Protein AF-A0A1C6DZP6-F1 (afdb_monomer)

Solvent-accessible surface area (backbone atoms only — not comparable to full-atom values): 14338 Å² total; per-residue (Å²): 130,84,81,75,69,79,83,71,72,67,72,49,43,73,41,69,68,50,39,50,63,52,47,68,42,62,67,41,32,39,44,53,50,16,32,72,74,73,52,59,49,86,75,59,87,77,87,79,88,69,86,80,80,72,68,74,84,48,97,82,58,76,84,85,81,85,87,69,87,86,64,99,62,85,69,40,66,48,80,44,68,52,58,38,92,74,84,65,43,75,73,55,88,91,55,72,49,78,47,76,41,69,84,41,63,83,74,58,94,72,81,92,42,69,40,51,47,52,50,50,41,36,66,35,88,47,72,67,48,41,50,59,33,23,74,75,31,75,54,46,31,50,45,50,54,51,44,52,55,52,35,68,32,65,69,58,40,50,52,52,53,51,50,55,45,53,53,50,50,51,54,50,49,54,52,50,52,54,52,50,51,53,52,49,52,54,50,49,52,52,51,50,53,49,50,55,50,49,47,54,53,48,52,56,42,50,78,68,71,53,56,68,71,59,50,29,52,51,48,15,65,75,66,72,49,54,70,70,56,19,45,54,58,44,58,76,64,65,126

Mean predicted aligned error: 10.61 Å

Structure (mmCIF, N/CA/C/O backbone):
data_AF-A0A1C6DZP6-F1
#
_entry.id   AF-A0A1C6DZP6-F1
#
loop_
_atom_site.group_PDB
_atom_site.id
_atom_site.type_symbol
_atom_site.label_atom_id
_atom_site.label_alt_id
_atom_site.label_comp_id
_atom_site.label_asym_id
_atom_site.label_entity_id
_atom_site.label_seq_id
_atom_site.pdbx_PDB_ins_code
_atom_site.Cartn_x
_atom_site.Cartn_y
_atom_site.Cartn_z
_atom_site.occupancy
_atom_site.B_iso_or_equiv
_atom_site.auth_seq_id
_atom_site.auth_comp_id
_atom_site.auth_asym_id
_atom_site.auth_atom_id
_atom_site.pdbx_PDB_model_num
ATOM 1 N N . MET A 1 1 ? 37.893 12.042 12.024 1.00 38.22 1 MET A N 1
ATOM 2 C CA . MET A 1 1 ? 36.490 12.359 12.348 1.00 38.22 1 MET A CA 1
ATOM 3 C C . MET A 1 1 ? 35.796 12.531 11.017 1.00 38.22 1 MET A C 1
ATOM 5 O O . MET A 1 1 ? 36.072 13.509 10.335 1.00 38.22 1 MET A O 1
ATOM 9 N N . GLU A 1 2 ? 35.049 11.522 10.578 1.00 41.50 2 GLU A N 1
ATOM 10 C CA . GLU A 1 2 ? 34.260 11.626 9.350 1.00 41.50 2 GLU A CA 1
ATOM 11 C C . GLU A 1 2 ? 33.228 12.737 9.535 1.00 41.50 2 GLU A C 1
ATOM 13 O O . GLU A 1 2 ? 32.447 12.722 10.489 1.00 41.50 2 GLU A O 1
ATOM 18 N N . ASN A 1 3 ? 33.269 13.732 8.650 1.00 41.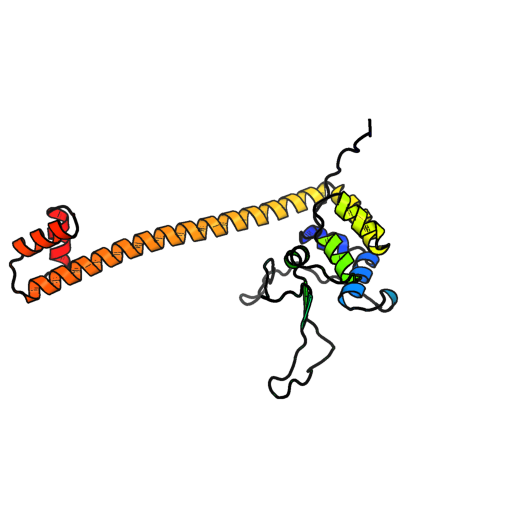75 3 ASN A N 1
ATOM 19 C CA . ASN A 1 3 ? 32.201 14.709 8.507 1.00 41.75 3 ASN A CA 1
ATOM 20 C C . ASN A 1 3 ? 30.949 13.940 8.079 1.00 41.75 3 ASN A C 1
ATOM 22 O O . ASN A 1 3 ? 30.772 13.675 6.891 1.00 41.75 3 ASN A O 1
ATOM 26 N N . LYS A 1 4 ? 30.088 13.567 9.032 1.00 45.66 4 LYS A N 1
ATOM 27 C CA . LYS A 1 4 ? 28.728 13.143 8.703 1.00 45.66 4 LYS A CA 1
ATOM 28 C C . LYS A 1 4 ? 28.069 14.317 7.987 1.00 45.66 4 LYS A C 1
ATOM 30 O O . LYS A 1 4 ? 27.830 15.356 8.606 1.00 45.66 4 LYS A O 1
ATOM 35 N N . LYS A 1 5 ? 27.848 14.174 6.676 1.00 49.25 5 LYS A N 1
ATOM 36 C CA . LYS A 1 5 ? 26.988 15.091 5.927 1.00 49.25 5 LYS A CA 1
ATOM 37 C C . LYS A 1 5 ? 25.653 15.173 6.682 1.00 49.25 5 LYS A C 1
ATOM 39 O O . LYS A 1 5 ? 25.208 14.148 7.201 1.00 49.25 5 LYS A O 1
ATOM 44 N N . PRO A 1 6 ? 25.046 16.362 6.823 1.00 49.75 6 PRO A N 1
ATOM 45 C CA . PRO A 1 6 ? 23.709 16.447 7.390 1.00 49.75 6 PRO A CA 1
ATOM 46 C C . PRO A 1 6 ? 22.799 15.553 6.547 1.00 49.75 6 PRO A C 1
ATOM 48 O O . PRO A 1 6 ? 22.717 15.755 5.339 1.00 49.75 6 PRO A O 1
ATOM 51 N N . THR A 1 7 ? 22.190 14.543 7.172 1.00 59.03 7 THR A N 1
ATOM 52 C CA . THR A 1 7 ? 21.272 13.616 6.505 1.00 59.03 7 THR A CA 1
ATOM 53 C C . THR A 1 7 ? 20.133 14.445 5.929 1.00 59.03 7 THR A C 1
ATOM 55 O O . THR A 1 7 ? 19.310 14.991 6.673 1.00 59.03 7 THR A O 1
ATOM 58 N N . GLN A 1 8 ? 20.153 14.646 4.615 1.00 72.38 8 GLN A N 1
ATOM 59 C CA . GLN A 1 8 ? 19.127 15.404 3.923 1.00 72.38 8 GLN A CA 1
ATOM 60 C C . GLN A 1 8 ? 17.829 14.601 4.018 1.00 72.38 8 GLN A C 1
ATOM 62 O O . GLN A 1 8 ? 17.825 13.386 3.840 1.00 72.38 8 GLN A O 1
ATOM 67 N N . PHE A 1 9 ? 16.729 15.264 4.377 1.00 85.81 9 PHE A N 1
ATOM 68 C CA . PHE A 1 9 ? 15.431 14.601 4.381 1.00 85.81 9 PHE A CA 1
ATOM 69 C C . PHE A 1 9 ? 15.129 14.095 2.971 1.00 85.81 9 PHE A C 1
ATOM 71 O O . PHE A 1 9 ? 15.209 14.866 2.014 1.00 85.81 9 PHE A O 1
ATOM 78 N N . LEU A 1 10 ? 14.755 12.824 2.875 1.00 91.06 10 LEU A N 1
ATOM 79 C CA . LEU A 1 10 ? 14.388 12.178 1.630 1.00 91.06 10 LEU A CA 1
ATOM 80 C C . LEU A 1 10 ? 12.961 11.645 1.750 1.00 91.06 10 LEU A C 1
ATOM 82 O O . LEU A 1 10 ? 12.616 10.960 2.718 1.00 91.06 10 LEU A O 1
ATOM 86 N N . MET A 1 11 ? 12.121 11.988 0.778 1.00 92.25 11 MET A N 1
ATOM 87 C CA . MET A 1 11 ? 10.779 11.429 0.668 1.00 92.25 11 MET A CA 1
ATOM 88 C C . MET A 1 11 ? 10.853 9.936 0.357 1.00 92.25 11 MET A C 1
ATOM 90 O O . MET A 1 11 ? 11.800 9.462 -0.265 1.00 92.25 11 MET A O 1
ATOM 94 N N . LYS A 1 12 ? 9.830 9.184 0.765 1.00 92.06 12 LYS A N 1
ATOM 95 C CA . LYS A 1 12 ? 9.770 7.746 0.493 1.00 92.06 12 LYS A CA 1
ATOM 96 C C . LYS A 1 12 ? 9.042 7.488 -0.829 1.00 92.06 12 LYS A C 1
ATOM 98 O O . LYS A 1 12 ? 7.862 7.841 -0.913 1.00 92.06 12 LYS A O 1
ATOM 103 N N . PRO A 1 13 ? 9.658 6.807 -1.815 1.00 92.44 13 PRO A N 1
ATOM 104 C CA . PRO A 1 13 ? 9.013 6.541 -3.103 1.00 92.44 13 PRO A CA 1
ATOM 105 C C . PRO A 1 13 ? 7.740 5.701 -3.010 1.00 92.44 13 PRO A C 1
ATOM 107 O O . PRO A 1 13 ? 6.905 5.770 -3.898 1.00 92.44 13 PRO A O 1
ATOM 110 N N . LYS A 1 14 ? 7.552 4.917 -1.942 1.00 89.19 14 LYS A N 1
ATOM 111 C CA . LYS A 1 14 ? 6.303 4.173 -1.700 1.00 89.19 14 LYS A CA 1
ATOM 112 C C . LYS A 1 14 ? 5.083 5.057 -1.402 1.00 89.19 14 LYS A C 1
ATOM 114 O O . LYS A 1 14 ? 3.960 4.557 -1.417 1.00 89.19 14 LYS A O 1
ATOM 119 N N . VAL A 1 15 ? 5.280 6.340 -1.086 1.00 86.56 15 VAL A N 1
ATOM 120 C CA . VAL A 1 15 ? 4.182 7.302 -0.917 1.00 86.56 15 VAL A CA 1
ATOM 121 C C . VAL A 1 15 ? 3.697 7.730 -2.297 1.00 86.56 15 VAL A C 1
ATOM 123 O O . VAL A 1 15 ? 4.500 8.097 -3.152 1.00 86.56 15 VAL A O 1
ATOM 126 N N . ASP A 1 16 ? 2.380 7.704 -2.513 1.00 84.19 16 ASP A N 1
ATOM 127 C CA . ASP A 1 16 ? 1.773 7.855 -3.840 1.00 84.19 16 ASP A CA 1
ATOM 128 C C . ASP A 1 16 ? 2.172 9.156 -4.548 1.00 84.19 16 ASP A C 1
ATOM 130 O O . ASP A 1 16 ? 2.419 9.143 -5.750 1.00 84.19 16 ASP A O 1
ATOM 134 N N . PHE A 1 17 ? 2.251 10.264 -3.808 1.00 86.31 17 PHE A N 1
ATOM 135 C CA . PHE A 1 17 ? 2.717 11.550 -4.320 1.00 86.31 17 PHE A CA 1
ATOM 136 C C . PHE A 1 17 ? 4.154 11.461 -4.843 1.00 86.31 17 PHE A C 1
ATOM 138 O O . PHE A 1 17 ? 4.413 11.779 -5.999 1.00 86.31 17 PHE A O 1
ATOM 145 N N . CYS A 1 18 ? 5.074 10.952 -4.022 1.00 89.62 18 CYS A N 1
ATOM 146 C CA . CYS A 1 18 ? 6.484 10.840 -4.382 1.00 89.62 18 CYS A CA 1
ATOM 147 C C . CYS A 1 18 ? 6.689 9.897 -5.576 1.00 89.62 18 CYS A C 1
ATOM 149 O O . CYS A 1 18 ? 7.411 10.235 -6.511 1.00 89.62 18 CYS A O 1
ATOM 151 N N . PHE A 1 19 ? 5.990 8.758 -5.591 1.00 91.00 19 PHE A N 1
ATOM 152 C CA . PHE A 1 19 ? 6.001 7.844 -6.730 1.00 91.00 19 PHE A CA 1
ATOM 153 C C . PHE A 1 19 ? 5.567 8.539 -8.025 1.00 91.00 19 PHE A C 1
ATOM 155 O O . PHE A 1 19 ? 6.223 8.390 -9.051 1.00 91.00 19 PHE A O 1
ATOM 162 N N . LYS A 1 20 ? 4.472 9.311 -7.987 1.00 89.38 20 LYS A N 1
ATOM 163 C CA . LYS A 1 20 ? 3.970 10.048 -9.158 1.00 89.38 20 LYS A CA 1
ATOM 164 C C . LYS A 1 20 ? 4.990 11.064 -9.653 1.00 89.38 20 LYS A C 1
ATOM 166 O O . LYS A 1 20 ? 5.288 11.057 -10.838 1.00 89.38 20 LYS A O 1
ATOM 171 N N . GLU A 1 21 ? 5.561 11.858 -8.749 1.00 91.31 21 GLU A N 1
ATOM 172 C CA . GLU A 1 21 ? 6.577 12.861 -9.085 1.00 91.31 21 GLU A CA 1
ATOM 173 C C . GLU A 1 21 ? 7.820 12.240 -9.738 1.00 91.31 21 GLU A C 1
ATOM 175 O O . GLU A 1 21 ? 8.338 12.787 -10.707 1.00 91.31 21 GLU A O 1
ATOM 180 N N . LEU A 1 22 ? 8.273 11.074 -9.263 1.00 93.81 22 LEU A N 1
ATOM 181 C CA . LEU A 1 22 ? 9.371 10.336 -9.900 1.00 93.81 22 LEU A CA 1
ATOM 182 C C . LEU A 1 22 ? 9.006 9.856 -11.306 1.00 93.81 22 LEU A C 1
ATOM 184 O O . LEU A 1 22 ? 9.829 9.901 -12.216 1.00 93.81 22 LEU A O 1
ATOM 188 N N . MET A 1 23 ? 7.769 9.400 -11.488 1.00 94.12 23 MET A N 1
ATOM 189 C CA . MET A 1 23 ? 7.299 8.897 -12.775 1.00 94.12 23 MET A CA 1
ATOM 190 C C . MET A 1 23 ? 7.058 10.015 -13.796 1.00 94.12 23 MET A C 1
ATOM 192 O O . MET A 1 23 ? 6.871 9.702 -14.969 1.00 94.12 23 MET A O 1
ATOM 196 N N . GLU A 1 24 ? 7.076 11.297 -13.420 1.00 93.06 24 GLU A N 1
ATOM 197 C CA . GLU A 1 24 ? 7.023 12.399 -14.391 1.00 93.06 24 GLU A CA 1
ATOM 198 C C . GLU A 1 24 ? 8.267 12.423 -15.298 1.00 93.06 24 GLU A C 1
ATOM 200 O O . GLU A 1 24 ? 8.149 12.741 -16.486 1.00 93.06 24 GLU A O 1
ATOM 205 N N . ASP A 1 25 ? 9.436 11.995 -14.800 1.00 94.62 25 ASP A N 1
ATOM 206 C CA . ASP A 1 25 ? 10.613 11.789 -15.647 1.00 94.62 25 ASP A CA 1
ATOM 207 C C . ASP A 1 25 ? 10.388 10.590 -16.583 1.00 94.62 25 ASP A C 1
ATOM 209 O O . ASP A 1 25 ? 10.203 9.447 -16.162 1.00 94.62 25 ASP A O 1
ATOM 213 N N . GLU A 1 26 ? 10.376 10.861 -17.889 1.00 94.69 26 GLU A N 1
ATOM 214 C CA . GLU A 1 26 ? 10.062 9.863 -18.912 1.00 94.69 26 GLU A CA 1
ATOM 215 C C . GLU A 1 26 ? 11.065 8.710 -18.964 1.00 94.69 26 GLU A C 1
ATOM 217 O O . GLU A 1 26 ? 10.674 7.570 -19.212 1.00 94.69 26 GLU A O 1
ATOM 222 N N . GLU A 1 27 ? 12.340 8.976 -18.704 1.00 95.06 27 GLU A N 1
ATOM 223 C CA . GLU A 1 27 ? 13.372 7.944 -18.733 1.00 95.06 27 GLU A CA 1
ATOM 224 C C . GLU A 1 27 ? 13.242 7.019 -17.523 1.00 95.06 27 GLU A C 1
ATOM 226 O O . GLU A 1 27 ? 13.248 5.799 -17.687 1.00 95.06 27 GLU A O 1
ATOM 231 N N . VAL A 1 28 ? 13.042 7.591 -16.329 1.00 95.94 28 VAL A N 1
ATOM 232 C CA . VAL A 1 28 ? 12.769 6.843 -15.091 1.00 95.94 28 VAL A CA 1
ATOM 233 C C . VAL A 1 28 ? 11.508 5.999 -15.257 1.00 95.94 28 VAL A C 1
ATOM 235 O O . VAL A 1 28 ? 11.523 4.793 -14.999 1.00 95.94 28 VAL A O 1
ATOM 238 N N . ARG A 1 29 ? 10.430 6.603 -15.767 1.00 95.81 29 ARG A N 1
ATOM 239 C CA . ARG A 1 29 ? 9.159 5.921 -16.023 1.00 95.81 29 ARG A CA 1
ATOM 240 C C . ARG A 1 29 ? 9.309 4.779 -17.018 1.00 95.81 29 ARG A C 1
ATOM 242 O O . ARG A 1 29 ? 8.844 3.675 -16.743 1.00 95.81 29 ARG A O 1
ATOM 249 N N . ASN A 1 30 ? 9.954 5.012 -18.159 1.00 96.25 30 ASN A N 1
ATOM 250 C CA . ASN A 1 30 ? 10.154 3.981 -19.177 1.00 96.25 30 ASN A CA 1
ATOM 251 C C . ASN A 1 30 ? 11.036 2.846 -18.654 1.00 96.25 30 ASN A C 1
ATOM 253 O O . ASN A 1 30 ? 10.719 1.682 -18.876 1.00 96.25 30 ASN A O 1
ATOM 257 N N . ALA A 1 31 ? 12.097 3.154 -17.911 1.00 96.56 31 ALA A N 1
ATOM 258 C CA . ALA A 1 31 ? 12.955 2.136 -17.319 1.00 96.56 31 ALA A CA 1
ATOM 259 C C . ALA A 1 31 ? 12.213 1.276 -16.284 1.00 96.56 31 ALA A C 1
ATOM 261 O O . ALA A 1 31 ? 12.339 0.049 -16.301 1.00 96.56 31 ALA A O 1
ATOM 262 N N . PHE A 1 32 ? 11.392 1.893 -15.430 1.00 96.00 32 PHE A N 1
ATOM 263 C CA . PHE A 1 32 ? 10.548 1.164 -14.487 1.00 96.00 32 PHE A CA 1
ATOM 264 C C . PHE A 1 32 ? 9.508 0.291 -15.206 1.00 96.00 32 PHE A C 1
ATOM 266 O O . PHE A 1 32 ? 9.387 -0.899 -14.914 1.00 96.00 32 PHE A O 1
ATOM 273 N N . LEU A 1 33 ? 8.792 0.839 -16.196 1.00 94.62 33 LEU A N 1
ATOM 274 C CA . LEU A 1 33 ? 7.813 0.084 -16.987 1.00 94.62 33 LEU A CA 1
ATOM 275 C C . LEU A 1 33 ? 8.459 -1.083 -17.739 1.00 94.62 33 LEU A C 1
ATOM 277 O O . LEU A 1 33 ? 7.898 -2.176 -17.773 1.00 94.62 33 LEU A O 1
ATOM 281 N N . ALA A 1 34 ? 9.649 -0.884 -18.299 1.00 95.56 34 ALA A N 1
ATOM 282 C CA . ALA A 1 34 ? 10.402 -1.931 -18.973 1.00 95.56 34 ALA A CA 1
ATOM 283 C C . ALA A 1 34 ? 10.753 -3.077 -18.016 1.00 95.56 34 ALA A C 1
ATOM 285 O O . ALA A 1 34 ? 10.577 -4.244 -18.368 1.00 95.56 34 ALA A O 1
ATOM 286 N N . ALA A 1 35 ? 11.155 -2.752 -16.782 1.00 95.50 35 ALA A N 1
ATOM 287 C CA . ALA A 1 35 ? 11.417 -3.739 -15.739 1.00 95.50 35 ALA A CA 1
ATOM 288 C C . ALA A 1 35 ? 10.154 -4.528 -15.347 1.00 95.50 35 ALA A C 1
ATOM 290 O O . ALA A 1 35 ? 10.220 -5.747 -15.208 1.00 95.50 35 ALA A O 1
ATOM 291 N N . VAL A 1 36 ? 8.998 -3.862 -15.228 1.00 92.69 36 VAL A N 1
ATOM 292 C CA . VAL A 1 36 ? 7.700 -4.511 -14.945 1.00 92.69 36 VAL A CA 1
ATOM 293 C C . VAL A 1 36 ? 7.268 -5.435 -16.089 1.00 92.69 36 VAL A C 1
ATOM 295 O O . VAL A 1 36 ? 6.803 -6.555 -15.862 1.00 92.69 36 VAL A O 1
ATOM 298 N N . LEU A 1 37 ? 7.422 -4.983 -17.333 1.00 91.00 37 LEU A N 1
ATOM 299 C CA . LEU A 1 37 ? 7.012 -5.737 -18.518 1.00 91.00 37 LEU A CA 1
ATOM 300 C C . LEU A 1 37 ? 7.993 -6.868 -18.861 1.00 91.00 37 LEU A C 1
ATOM 302 O O . LEU A 1 37 ? 7.575 -7.877 -19.433 1.00 91.00 37 LEU A O 1
ATOM 306 N N . GLY A 1 38 ? 9.258 -6.744 -18.452 1.00 91.44 38 GLY A N 1
ATOM 307 C CA . GLY A 1 38 ? 10.335 -7.668 -18.805 1.00 91.44 38 GLY A CA 1
ATOM 308 C C . GLY A 1 38 ? 10.872 -7.439 -20.220 1.00 91.44 38 GLY A C 1
ATOM 309 O O . GLY A 1 38 ? 11.232 -8.401 -20.895 1.00 91.44 38 GLY A O 1
ATOM 310 N N . ILE A 1 39 ? 10.886 -6.184 -20.679 1.00 93.06 39 ILE A N 1
ATOM 311 C CA . ILE A 1 39 ? 11.344 -5.769 -22.017 1.00 93.06 39 ILE A CA 1
ATOM 312 C C . ILE A 1 39 ? 12.529 -4.804 -21.910 1.00 93.06 39 ILE A C 1
ATOM 314 O O . ILE A 1 39 ? 12.854 -4.318 -20.827 1.00 93.06 39 ILE A O 1
ATOM 318 N N . ASN A 1 40 ? 13.182 -4.489 -23.028 1.00 92.75 40 ASN A N 1
ATOM 319 C CA . ASN A 1 40 ? 14.185 -3.431 -23.064 1.00 92.75 40 ASN A CA 1
ATOM 320 C C . ASN A 1 40 ? 13.506 -2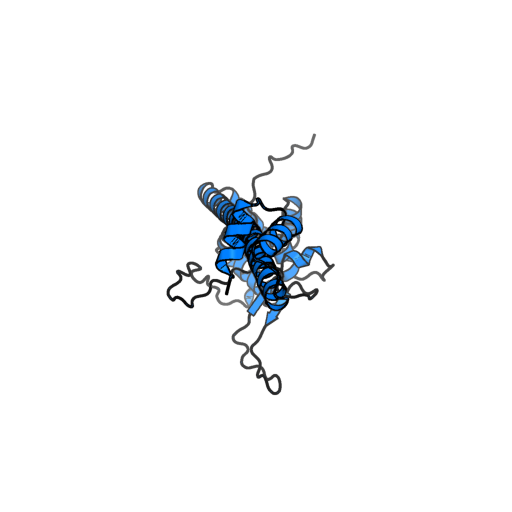.044 -23.035 1.00 92.75 40 ASN A C 1
ATOM 322 O O . ASN A 1 40 ? 12.540 -1.839 -23.770 1.00 92.75 40 ASN A O 1
ATOM 326 N N . PRO A 1 41 ? 14.027 -1.048 -22.288 1.00 90.94 41 PRO A N 1
ATOM 327 C CA . PRO A 1 41 ? 13.484 0.315 -22.301 1.00 90.94 41 PRO A CA 1
ATOM 328 C C . PRO A 1 41 ? 13.340 0.928 -23.701 1.00 90.94 41 PRO A C 1
ATOM 330 O O . PRO A 1 41 ? 12.413 1.693 -23.944 1.00 90.94 41 PRO A O 1
ATOM 333 N N . LYS A 1 42 ? 14.210 0.552 -24.649 1.00 91.19 42 LYS A N 1
ATOM 334 C CA . LYS A 1 42 ? 14.164 1.022 -26.046 1.00 91.19 42 LYS A CA 1
ATOM 335 C C . LYS A 1 42 ? 12.988 0.467 -26.855 1.00 91.19 42 LYS A C 1
ATOM 337 O O . LYS A 1 42 ? 12.734 0.961 -27.947 1.00 91.19 42 LYS A O 1
ATOM 342 N N . GLU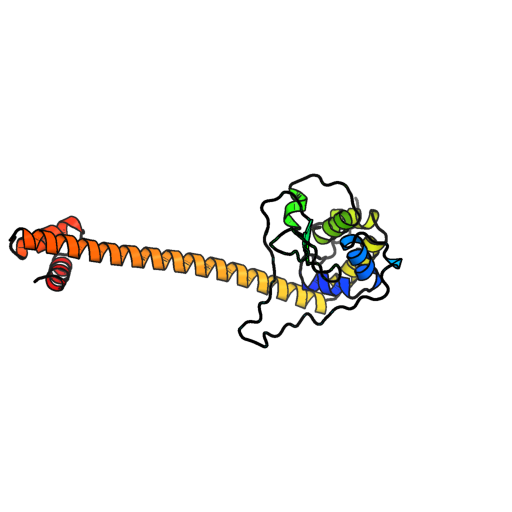 A 1 43 ? 12.308 -0.566 -26.361 1.00 93.56 43 GLU A N 1
ATOM 343 C CA . GLU A 1 43 ? 11.099 -1.119 -26.985 1.00 93.56 43 GLU A CA 1
ATOM 344 C C . GLU A 1 43 ? 9.845 -0.301 -26.639 1.00 93.56 43 GLU A C 1
ATOM 346 O O . GLU A 1 43 ? 8.800 -0.468 -27.271 1.00 93.56 43 GLU A O 1
ATOM 351 N N . ILE A 1 44 ? 9.934 0.605 -25.659 1.00 92.31 44 ILE A N 1
ATOM 352 C CA . ILE A 1 44 ? 8.843 1.512 -25.311 1.00 92.31 44 ILE A CA 1
ATOM 353 C C . ILE A 1 44 ? 8.830 2.671 -26.307 1.00 92.31 44 ILE A C 1
ATOM 355 O O . ILE A 1 44 ? 9.710 3.527 -26.302 1.00 92.31 44 ILE A O 1
ATOM 359 N N . ASN A 1 45 ? 7.800 2.699 -27.153 1.00 91.31 45 ASN A N 1
ATOM 360 C CA . ASN A 1 45 ? 7.614 3.763 -28.141 1.00 91.31 45 ASN A CA 1
ATOM 361 C C . ASN A 1 45 ? 7.091 5.066 -27.517 1.00 91.31 45 ASN A C 1
ATOM 363 O O . ASN A 1 45 ? 7.492 6.149 -27.927 1.00 91.31 45 ASN A O 1
ATOM 367 N N . GLU A 1 46 ? 6.158 4.958 -26.569 1.00 91.38 46 GLU A N 1
ATOM 368 C CA . GLU A 1 46 ? 5.524 6.087 -25.886 1.00 91.38 46 GLU A CA 1
ATOM 369 C C . GLU A 1 46 ? 5.031 5.622 -24.512 1.00 91.38 46 GLU A C 1
ATOM 371 O O . GLU A 1 46 ? 4.517 4.508 -24.369 1.00 91.38 46 GLU A O 1
ATOM 376 N N . SER A 1 47 ? 5.136 6.489 -23.507 1.00 91.19 47 SER A N 1
ATOM 377 C CA . SER A 1 47 ? 4.460 6.306 -22.227 1.00 91.19 47 SER A CA 1
ATOM 378 C C . SER A 1 47 ? 3.822 7.611 -21.768 1.00 91.19 47 SER A C 1
ATOM 380 O O . SER A 1 47 ? 4.405 8.691 -21.872 1.00 91.19 47 SER A O 1
ATOM 382 N N . LYS A 1 48 ? 2.606 7.508 -21.231 1.00 88.81 48 LYS A N 1
ATOM 383 C CA . LYS A 1 48 ? 1.837 8.659 -20.767 1.00 88.81 48 LYS A CA 1
ATOM 384 C C . LYS A 1 48 ? 1.216 8.372 -19.413 1.00 88.81 48 LYS A C 1
ATOM 386 O O . LYS A 1 48 ? 0.504 7.382 -19.251 1.00 88.81 48 LYS A O 1
ATOM 391 N N . ILE A 1 49 ? 1.426 9.283 -18.469 1.00 84.44 49 ILE A N 1
ATOM 392 C CA . ILE A 1 49 ? 0.694 9.279 -17.206 1.00 84.44 49 ILE A CA 1
ATOM 393 C C . ILE A 1 49 ? -0.720 9.790 -17.477 1.00 84.44 49 ILE A C 1
ATOM 395 O O . ILE A 1 49 ? -0.929 10.883 -18.009 1.00 84.44 49 ILE A O 1
ATOM 399 N N . LEU A 1 50 ? -1.712 8.971 -17.138 1.00 80.62 50 LEU A N 1
ATOM 400 C CA . LEU A 1 50 ? -3.103 9.398 -17.158 1.00 80.62 50 LEU A CA 1
ATOM 401 C C . LEU A 1 50 ? -3.424 10.171 -15.870 1.00 80.62 50 LEU A C 1
ATOM 403 O O . LEU A 1 50 ? -2.879 9.843 -14.814 1.00 80.62 50 LEU A O 1
ATOM 407 N N . PRO A 1 51 ? -4.321 11.173 -15.919 1.00 68.75 51 PRO A N 1
ATOM 408 C CA . PRO A 1 51 ? -4.692 11.945 -14.740 1.00 68.75 51 PRO A CA 1
ATOM 409 C C . PRO A 1 51 ? -5.148 11.038 -13.590 1.00 68.75 51 PRO A C 1
ATOM 411 O O . PRO A 1 51 ? -6.149 10.333 -13.704 1.00 68.75 51 PRO A O 1
ATOM 414 N N . SER A 1 52 ? -4.431 11.091 -12.466 1.00 63.44 52 SER A N 1
ATOM 415 C CA . SER A 1 52 ? -4.742 10.297 -11.268 1.00 63.44 52 SER A CA 1
ATOM 416 C C . SER A 1 52 ? -5.819 10.932 -10.377 1.00 63.44 52 SER A C 1
ATOM 418 O O . SER A 1 52 ? -6.263 10.321 -9.404 1.00 63.44 52 SER A O 1
ATOM 420 N N . HIS A 1 53 ? -6.293 12.139 -10.724 1.00 59.88 53 HIS A N 1
ATOM 421 C CA . HIS A 1 53 ? -7.465 12.769 -10.115 1.00 59.88 53 HIS A CA 1
ATOM 422 C C . HIS A 1 53 ? -8.751 12.073 -10.572 1.00 59.88 53 HIS A C 1
ATOM 424 O O . HIS A 1 53 ? -9.548 12.610 -11.346 1.00 59.88 53 HIS A O 1
ATOM 430 N N . LEU A 1 54 ? -8.971 10.868 -10.063 1.00 51.97 54 LEU A N 1
ATOM 431 C CA . LEU A 1 54 ? -10.255 10.194 -10.142 1.00 51.97 54 LEU A CA 1
ATOM 432 C C . LEU A 1 54 ? -11.198 10.893 -9.156 1.00 51.97 54 LEU A C 1
ATOM 434 O O . LEU A 1 54 ? -11.361 10.467 -8.015 1.00 51.97 54 LEU A O 1
ATOM 438 N N . ARG A 1 55 ? -11.802 12.018 -9.569 1.00 46.50 55 ARG A N 1
ATOM 439 C CA . ARG A 1 55 ? -13.035 12.462 -8.905 1.00 46.50 55 ARG A CA 1
ATOM 440 C C . ARG A 1 55 ? -14.012 11.306 -9.048 1.00 46.50 55 ARG A C 1
ATOM 442 O O . ARG A 1 55 ? -14.222 10.863 -10.173 1.00 46.50 55 ARG A O 1
ATOM 449 N N . GLN A 1 56 ? -14.577 10.846 -7.940 1.00 49.38 56 GLN A N 1
ATOM 450 C CA . GLN A 1 56 ? -15.705 9.928 -7.972 1.00 49.38 56 GLN A CA 1
ATOM 451 C C . GLN A 1 56 ? -16.814 10.622 -8.779 1.00 49.38 56 GLN A C 1
ATOM 453 O O . GLN A 1 56 ? -17.376 11.616 -8.316 1.00 49.38 56 GLN A O 1
ATOM 458 N N . LYS A 1 57 ? -17.014 10.215 -10.036 1.00 53.84 57 LYS A N 1
ATOM 459 C CA . LYS A 1 57 ? -18.034 10.795 -10.919 1.00 53.84 57 LYS A CA 1
ATOM 460 C C . LYS A 1 57 ? -19.366 10.105 -10.677 1.00 53.84 57 LYS A C 1
ATOM 462 O O . LYS A 1 57 ? -20.388 10.783 -10.660 1.00 53.84 57 LYS A O 1
ATOM 467 N N . ASP A 1 58 ? -19.317 8.804 -10.410 1.00 54.91 58 ASP A N 1
ATOM 468 C CA . ASP A 1 58 ? -20.480 7.967 -10.155 1.00 54.91 58 ASP A CA 1
ATOM 469 C C . ASP A 1 58 ? -20.388 7.256 -8.801 1.00 54.91 58 ASP A C 1
ATOM 471 O O . ASP A 1 58 ? -19.308 6.966 -8.289 1.00 54.91 58 ASP A O 1
ATOM 475 N N . LYS A 1 59 ? -21.545 6.931 -8.211 1.00 51.59 59 LYS A N 1
ATOM 476 C CA . LYS A 1 59 ? -21.637 6.221 -6.919 1.00 51.59 59 LYS A CA 1
ATOM 477 C C . LYS A 1 59 ? -20.880 4.881 -6.917 1.00 51.59 59 LYS A C 1
ATOM 479 O O . LYS A 1 59 ? -20.445 4.431 -5.858 1.00 51.59 59 LYS A O 1
ATOM 484 N N . ASP A 1 60 ? -20.726 4.274 -8.091 1.00 45.69 60 ASP A N 1
ATOM 485 C CA . ASP A 1 60 ? -20.085 2.974 -8.289 1.00 45.69 60 ASP A CA 1
ATOM 486 C C . ASP A 1 60 ? -18.594 3.074 -8.651 1.00 45.69 60 ASP A C 1
ATOM 488 O O . ASP A 1 60 ? -17.915 2.046 -8.720 1.00 45.69 60 ASP A O 1
ATOM 492 N N . ASP A 1 61 ? -18.059 4.288 -8.827 1.00 42.06 61 ASP A N 1
ATOM 493 C CA . ASP A 1 61 ? -16.625 4.491 -9.014 1.00 42.06 61 ASP A CA 1
ATOM 494 C C . ASP A 1 61 ? -15.890 4.068 -7.738 1.00 42.06 61 ASP A C 1
ATOM 496 O O . ASP A 1 61 ? -16.065 4.651 -6.658 1.00 42.06 61 ASP A O 1
ATOM 500 N N . LYS A 1 62 ? -15.046 3.041 -7.865 1.00 43.16 62 LYS A N 1
ATOM 501 C CA . LYS A 1 62 ? -14.201 2.543 -6.780 1.00 43.16 62 LYS A CA 1
ATOM 502 C C . LYS A 1 62 ? -12.763 2.987 -6.994 1.00 43.16 62 LYS A C 1
ATOM 504 O O . LYS A 1 62 ? -12.122 2.601 -7.968 1.00 43.16 62 LYS A O 1
ATOM 509 N N . LEU A 1 63 ? -12.241 3.753 -6.041 1.00 48.22 63 LEU A N 1
ATOM 510 C CA . LEU A 1 63 ? -10.818 4.048 -5.956 1.00 48.22 63 LEU A CA 1
ATOM 511 C C . LEU A 1 63 ? -10.119 2.877 -5.249 1.00 48.22 63 LEU A C 1
ATOM 513 O O . LEU A 1 63 ? -10.280 2.683 -4.045 1.00 48.22 63 LEU A O 1
ATOM 517 N N . GLY A 1 64 ? -9.378 2.064 -5.999 1.00 44.19 64 GLY A N 1
ATOM 518 C CA . GLY A 1 64 ? -8.587 0.965 -5.447 1.00 44.19 64 GLY A CA 1
ATOM 519 C C . GLY A 1 64 ? -7.186 1.430 -5.066 1.00 44.19 64 GLY A C 1
ATOM 520 O O . GLY A 1 64 ? -6.266 1.275 -5.860 1.00 44.19 64 GLY A O 1
ATOM 521 N N . ILE A 1 65 ? -7.007 1.992 -3.868 1.00 51.75 65 ILE A N 1
ATOM 522 C CA . ILE A 1 65 ? -5.670 2.119 -3.268 1.00 51.75 65 ILE A CA 1
ATOM 523 C C . ILE A 1 65 ? -5.451 0.867 -2.423 1.00 51.75 65 ILE A C 1
ATOM 525 O O . ILE A 1 65 ? -6.065 0.699 -1.369 1.00 51.75 65 ILE A O 1
ATOM 529 N N . LEU A 1 66 ? -4.615 -0.041 -2.915 1.00 54.91 66 LEU A N 1
ATOM 530 C CA . LEU A 1 66 ? -4.290 -1.290 -2.236 1.00 54.91 66 LEU A CA 1
ATOM 531 C C . LEU A 1 66 ? -2.990 -1.089 -1.454 1.00 54.91 66 LEU A C 1
ATOM 533 O O . LEU A 1 66 ? -1.925 -0.967 -2.044 1.00 54.91 66 LEU A O 1
ATOM 537 N N . ASN A 1 67 ? -3.086 -1.026 -0.126 1.00 63.84 67 ASN A N 1
ATOM 538 C CA . ASN A 1 67 ? -1.932 -0.990 0.779 1.00 63.84 67 ASN A CA 1
ATOM 539 C C . ASN A 1 67 ? -2.018 -2.139 1.796 1.00 63.84 67 ASN A C 1
ATOM 541 O O . ASN A 1 67 ? -2.062 -1.927 3.008 1.00 63.84 67 ASN A O 1
ATOM 545 N N . PHE A 1 68 ? -2.163 -3.363 1.295 1.00 73.19 68 PHE A N 1
ATOM 546 C CA . PHE A 1 68 ? -2.184 -4.583 2.095 1.00 73.19 68 PHE A CA 1
ATOM 547 C C . PHE A 1 68 ? -1.697 -5.762 1.257 1.00 73.19 68 PHE A C 1
ATOM 549 O O . PHE A 1 68 ? -1.692 -5.691 0.029 1.00 73.19 68 PHE A O 1
ATOM 556 N N . ILE A 1 69 ? -1.302 -6.838 1.938 1.00 79.75 69 ILE A N 1
ATOM 557 C CA . ILE A 1 69 ? -0.972 -8.106 1.288 1.00 79.75 69 ILE A CA 1
ATOM 558 C C . ILE A 1 69 ? -2.274 -8.718 0.769 1.00 79.75 69 ILE A C 1
ATOM 560 O O . ILE A 1 69 ? -3.151 -9.064 1.563 1.00 79.75 69 ILE A O 1
ATOM 564 N N . MET A 1 70 ? -2.415 -8.791 -0.548 1.00 81.88 70 MET A N 1
ATOM 565 C CA . MET A 1 70 ? -3.606 -9.288 -1.225 1.00 81.88 70 MET A CA 1
ATOM 566 C C . MET A 1 70 ? -3.607 -10.812 -1.322 1.00 81.88 70 MET A C 1
ATOM 568 O O . MET A 1 70 ? -4.666 -11.422 -1.163 1.00 81.88 70 MET A O 1
ATOM 572 N N . PHE A 1 71 ? -2.443 -11.416 -1.564 1.00 86.00 71 PHE A N 1
ATOM 573 C CA . PHE A 1 71 ? -2.319 -12.852 -1.799 1.00 86.00 71 PHE A CA 1
ATOM 574 C C . PHE A 1 71 ? -1.456 -13.516 -0.725 1.00 86.00 71 PHE A C 1
ATOM 576 O O . PHE A 1 71 ? -0.420 -12.980 -0.335 1.00 86.00 71 PHE A O 1
ATOM 583 N N . ASP A 1 72 ? -1.874 -14.697 -0.268 1.00 84.50 72 ASP A N 1
ATOM 584 C CA . ASP A 1 72 ? -1.164 -15.508 0.740 1.00 84.50 72 ASP A CA 1
ATOM 585 C C . ASP A 1 72 ? -0.038 -16.368 0.130 1.00 84.50 72 ASP A C 1
ATOM 587 O O . ASP A 1 72 ? 0.328 -17.416 0.653 1.00 84.50 72 ASP A O 1
ATOM 591 N N . ASP A 1 73 ? 0.484 -15.955 -1.022 1.00 87.06 73 ASP A N 1
ATOM 592 C CA . ASP A 1 73 ? 1.625 -16.583 -1.680 1.00 87.06 73 ASP A CA 1
ATOM 593 C C . ASP A 1 73 ? 2.941 -15.852 -1.364 1.00 87.06 73 ASP A C 1
ATOM 595 O O . ASP A 1 73 ? 2.973 -14.741 -0.819 1.00 87.06 73 ASP A O 1
ATOM 599 N N . GLU A 1 74 ? 4.047 -16.519 -1.691 1.00 87.94 74 GLU A N 1
ATOM 600 C CA . GLU A 1 74 ? 5.401 -15.997 -1.492 1.00 87.94 74 GLU A CA 1
ATOM 601 C C . GLU A 1 74 ? 5.792 -14.971 -2.567 1.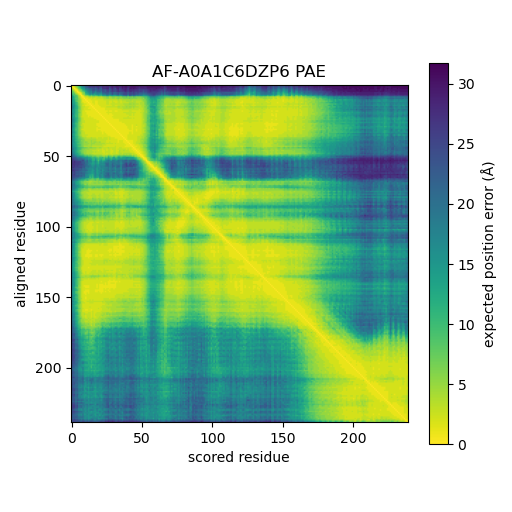00 87.94 74 GLU A C 1
ATOM 603 O O . GLU A 1 74 ? 6.734 -14.214 -2.377 1.00 87.94 74 GLU A O 1
ATOM 608 N N . GLU A 1 75 ? 5.091 -14.913 -3.701 1.00 89.62 75 GLU A N 1
ATOM 609 C CA . GLU A 1 75 ? 5.470 -14.059 -4.827 1.00 89.62 75 GLU A CA 1
ATOM 610 C C . GLU A 1 75 ? 5.167 -12.581 -4.529 1.00 89.62 75 GLU A C 1
ATOM 612 O O . GLU A 1 75 ? 4.049 -12.207 -4.183 1.00 89.62 75 GLU A O 1
ATOM 617 N N . TYR A 1 76 ? 6.164 -11.702 -4.685 1.00 90.69 76 TYR A N 1
ATOM 618 C CA . TYR A 1 76 ? 5.965 -10.249 -4.554 1.00 90.69 76 TYR A CA 1
ATOM 619 C C . TYR A 1 76 ? 5.348 -9.611 -5.805 1.00 90.69 76 TYR A C 1
ATOM 621 O O . TYR A 1 76 ? 4.946 -8.447 -5.767 1.00 90.69 76 TYR A O 1
ATOM 629 N N . TYR A 1 77 ? 5.344 -10.330 -6.927 1.00 91.81 77 TYR A N 1
ATOM 630 C CA . TYR A 1 77 ? 4.910 -9.839 -8.223 1.00 91.81 77 TYR A CA 1
ATOM 631 C C . TYR A 1 77 ? 3.932 -10.824 -8.846 1.00 91.81 77 TYR A C 1
ATOM 633 O O . TYR A 1 77 ? 4.288 -11.969 -9.108 1.00 91.81 77 TYR A O 1
ATOM 641 N N . SER A 1 78 ? 2.728 -10.345 -9.148 1.00 90.44 78 SER A N 1
ATOM 642 C CA . SER A 1 78 ? 1.699 -11.131 -9.823 1.00 90.44 78 SER A CA 1
ATOM 643 C C . SER A 1 78 ? 1.247 -10.417 -11.094 1.00 90.44 78 SER A C 1
ATOM 645 O O . SER A 1 78 ? 0.946 -9.218 -11.085 1.00 90.44 78 SER A O 1
ATOM 647 N N . ARG A 1 79 ? 1.169 -11.169 -12.196 1.00 90.00 79 ARG A N 1
ATOM 648 C CA . ARG A 1 79 ? 0.675 -10.706 -13.499 1.00 90.00 79 ARG A CA 1
ATOM 649 C C . ARG A 1 79 ? -0.612 -11.446 -13.839 1.00 90.00 79 ARG A C 1
ATOM 651 O O . ARG A 1 79 ? -0.615 -12.671 -13.945 1.00 90.00 79 ARG A O 1
ATOM 658 N N . PHE A 1 80 ? -1.694 -10.705 -14.039 1.00 90.00 80 PHE A N 1
ATOM 659 C CA . PHE A 1 80 ? -3.007 -11.265 -14.336 1.00 90.00 80 PHE A CA 1
ATOM 660 C C . PHE A 1 80 ? -3.452 -10.940 -15.757 1.00 90.00 80 PHE A C 1
ATOM 662 O O . PHE A 1 80 ? -3.367 -9.797 -16.208 1.00 90.00 80 PHE A O 1
ATOM 669 N N . HIS A 1 81 ? -4.027 -11.948 -16.410 1.00 90.38 81 HIS A N 1
ATOM 670 C CA . HIS A 1 81 ? -4.672 -11.850 -17.718 1.00 90.38 81 HIS A CA 1
ATOM 671 C C . HIS A 1 81 ? -6.130 -12.296 -17.632 1.00 90.38 81 HIS A C 1
ATOM 673 O O . HIS A 1 81 ? -6.532 -12.995 -16.698 1.00 90.38 81 HIS A O 1
ATOM 679 N N . PHE A 1 82 ? -6.923 -11.949 -18.644 1.00 91.19 82 PHE A N 1
ATOM 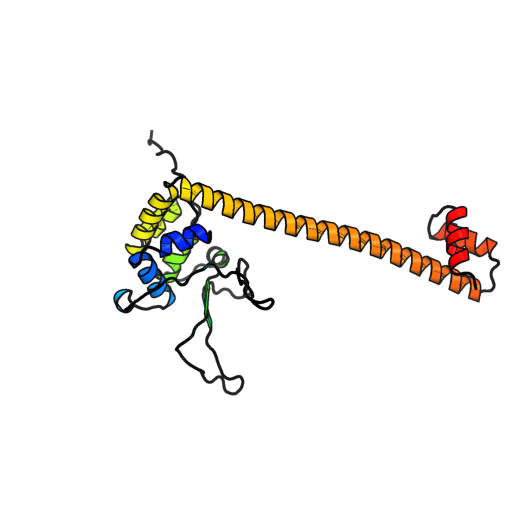680 C CA . PHE A 1 82 ? -8.294 -12.437 -18.766 1.00 91.19 82 PHE A CA 1
ATOM 681 C C . PHE A 1 82 ? -8.353 -13.777 -19.498 1.0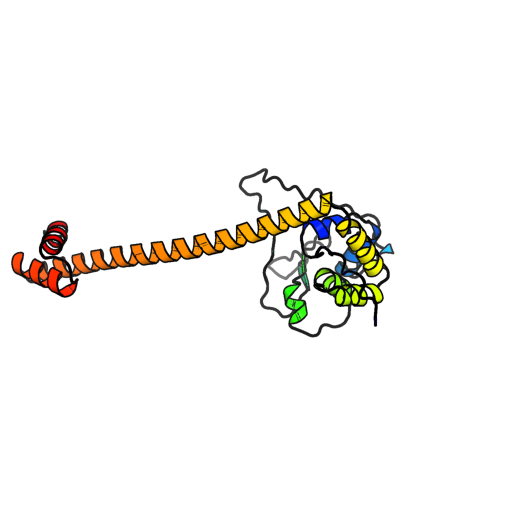0 91.19 82 PHE A C 1
ATOM 683 O O . PHE A 1 82 ? -7.903 -13.904 -20.638 1.00 91.19 82 PHE A O 1
ATOM 690 N N . TRP A 1 83 ? -8.967 -14.768 -18.855 1.00 91.19 83 TRP A N 1
ATOM 691 C CA . TRP A 1 83 ? -9.093 -16.135 -19.358 1.00 91.19 83 TRP A CA 1
ATOM 692 C C . TRP A 1 83 ? -10.561 -16.557 -19.413 1.00 91.19 83 TRP A C 1
ATOM 694 O O . TRP A 1 83 ? -11.356 -16.141 -18.574 1.00 91.19 83 TRP A O 1
ATOM 704 N N . SER A 1 84 ? -10.922 -17.422 -20.363 1.00 93.25 84 SER A N 1
ATOM 705 C CA . SER A 1 84 ? -12.234 -18.073 -20.356 1.00 93.25 84 SER A CA 1
ATOM 706 C C . SER A 1 84 ? -12.346 -19.084 -19.211 1.00 93.25 84 SER A C 1
ATOM 708 O O . SER A 1 84 ? -11.445 -19.905 -19.018 1.00 93.25 84 SER A O 1
ATOM 710 N N . ASP A 1 85 ? -13.489 -19.097 -18.517 1.00 91.62 85 ASP A N 1
ATOM 711 C CA . ASP A 1 85 ? -13.754 -20.043 -17.418 1.00 91.62 85 ASP A CA 1
ATOM 712 C C . ASP A 1 85 ? -13.593 -21.498 -17.868 1.00 91.62 85 ASP A C 1
ATOM 714 O O . ASP A 1 85 ? -12.962 -22.325 -17.210 1.00 91.62 85 ASP A O 1
ATOM 718 N N . LYS A 1 86 ? -14.146 -21.815 -19.044 1.00 90.81 86 LYS A N 1
ATOM 719 C CA . LYS A 1 86 ? -14.016 -23.134 -19.662 1.00 90.81 86 LYS A CA 1
ATOM 720 C C . LYS A 1 86 ? -12.775 -23.163 -20.543 1.00 90.81 86 LYS A C 1
ATOM 722 O O . LYS A 1 86 ? -12.651 -22.366 -21.471 1.00 90.81 86 LYS A O 1
ATOM 727 N N . GLY A 1 87 ? -11.876 -24.103 -20.263 1.00 88.69 87 GLY A N 1
ATOM 728 C CA . GLY A 1 87 ? -10.705 -24.384 -21.095 1.00 88.69 87 GLY A CA 1
ATOM 729 C C . GLY A 1 87 ? -9.549 -23.391 -20.977 1.00 88.69 87 GLY A C 1
ATOM 730 O O . GLY A 1 87 ? -8.566 -23.587 -21.681 1.00 88.69 87 GLY A O 1
ATOM 731 N N . ARG A 1 88 ? -9.641 -22.366 -20.106 1.00 92.06 88 ARG A N 1
ATOM 732 C CA . ARG A 1 88 ? -8.555 -21.404 -19.833 1.00 92.06 88 ARG A CA 1
ATOM 733 C C . ARG A 1 88 ? -7.939 -20.849 -21.123 1.00 92.06 88 ARG A C 1
ATOM 735 O O . ARG A 1 88 ? -6.728 -20.887 -21.317 1.00 92.06 88 ARG A O 1
ATOM 742 N N . LYS A 1 89 ? -8.773 -20.345 -22.034 1.00 92.94 89 LYS A N 1
ATOM 743 C CA . LYS A 1 89 ? -8.299 -19.687 -23.254 1.00 92.94 89 LYS A CA 1
ATOM 744 C C . LYS A 1 89 ? -8.056 -18.208 -22.969 1.00 92.94 89 LYS A C 1
ATOM 746 O O . LYS A 1 89 ? -8.944 -17.546 -22.435 1.00 92.94 89 LYS A O 1
ATOM 751 N N . LEU A 1 90 ? -6.877 -17.703 -23.328 1.00 92.06 90 LEU A N 1
ATOM 752 C CA . LEU A 1 90 ? -6.544 -16.284 -23.190 1.00 92.06 90 LEU A CA 1
ATOM 753 C C . LEU A 1 90 ? -7.504 -15.452 -24.047 1.00 92.06 90 LEU A C 1
ATOM 755 O O . LEU A 1 90 ? -7.693 -15.752 -25.229 1.00 92.06 90 LEU A O 1
ATOM 759 N N . TYR A 1 91 ? -8.117 -14.430 -23.451 1.00 89.12 91 TYR A N 1
ATOM 760 C CA . TYR A 1 91 ? -9.018 -13.526 -24.163 1.00 89.12 91 TYR A CA 1
ATOM 761 C C . TYR A 1 91 ? -8.242 -12.586 -25.096 1.00 89.12 91 TYR A C 1
ATOM 763 O O . TYR A 1 91 ? -8.583 -12.467 -26.271 1.00 89.12 91 TYR A O 1
ATOM 771 N N . SER A 1 92 ? -7.205 -11.923 -24.572 1.00 90.00 92 SER A N 1
ATOM 772 C CA . SER A 1 92 ? -6.367 -10.948 -25.280 1.00 90.00 92 SER A CA 1
ATOM 773 C C . SER A 1 92 ? -5.071 -10.697 -24.500 1.00 90.00 92 SER A C 1
ATOM 775 O O . SER A 1 92 ? -5.075 -10.785 -23.275 1.00 90.00 92 SER A O 1
ATOM 777 N N . ASP A 1 93 ? -3.997 -10.331 -25.198 1.00 84.25 93 ASP A N 1
ATOM 778 C CA . ASP A 1 93 ? -2.710 -9.862 -24.652 1.00 84.25 93 ASP A CA 1
ATOM 779 C C . ASP A 1 93 ? -2.644 -8.329 -24.483 1.00 84.25 93 ASP A C 1
ATOM 781 O O . ASP A 1 93 ? -1.691 -7.786 -23.941 1.00 84.25 93 ASP A O 1
ATOM 785 N N . LYS A 1 94 ? -3.686 -7.611 -24.918 1.00 85.44 94 LYS A N 1
ATOM 786 C CA . LYS A 1 94 ? -3.765 -6.137 -24.865 1.00 85.44 94 LYS A CA 1
ATOM 787 C C . LYS A 1 94 ? -3.999 -5.533 -23.476 1.00 85.44 94 LYS A C 1
ATOM 789 O O . LYS A 1 94 ? -4.033 -4.311 -23.356 1.00 85.44 94 LYS A O 1
ATOM 794 N N . PHE A 1 95 ? -4.271 -6.350 -22.462 1.00 84.31 95 PHE A N 1
ATOM 795 C CA . PHE A 1 95 ? -4.579 -5.877 -21.116 1.00 84.31 95 PHE A CA 1
ATOM 796 C C . PHE A 1 95 ? -4.043 -6.856 -20.078 1.00 84.31 95 PHE A C 1
ATOM 798 O O . PHE A 1 95 ? -4.345 -8.049 -20.130 1.00 84.31 95 PHE A O 1
ATOM 805 N N . GLU A 1 96 ? -3.303 -6.321 -19.116 1.00 86.50 96 GLU A N 1
ATOM 806 C CA . GLU A 1 96 ? -2.734 -7.057 -17.995 1.00 86.50 96 GLU A CA 1
ATOM 807 C C . GLU A 1 96 ? -2.899 -6.232 -16.717 1.00 86.50 96 GLU A C 1
ATOM 809 O O . GLU A 1 96 ? -2.858 -5.000 -16.753 1.00 86.50 96 GLU A O 1
ATOM 814 N N . ILE A 1 97 ? -3.053 -6.908 -15.580 1.00 88.62 97 ILE A N 1
ATOM 815 C CA . ILE A 1 97 ? -2.981 -6.275 -14.259 1.00 88.62 97 ILE A CA 1
ATOM 816 C C . ILE A 1 97 ? -1.689 -6.741 -13.602 1.00 88.62 97 ILE A C 1
ATOM 818 O O . ILE A 1 97 ? -1.466 -7.941 -13.452 1.00 88.62 97 ILE A O 1
ATOM 822 N N . HIS A 1 98 ? -0.854 -5.785 -13.209 1.00 88.56 98 HIS A N 1
ATOM 823 C CA . HIS A 1 98 ? 0.398 -6.030 -12.502 1.00 88.56 98 HIS A CA 1
ATOM 824 C C . HIS A 1 98 ? 0.225 -5.610 -11.045 1.00 88.56 98 HIS A C 1
ATOM 826 O O . HIS A 1 98 ? -0.121 -4.462 -10.764 1.00 88.56 98 HIS A O 1
ATOM 832 N N . THR A 1 99 ? 0.439 -6.540 -10.119 1.00 89.44 99 THR A N 1
ATOM 833 C CA . THR A 1 99 ? 0.360 -6.301 -8.674 1.00 89.44 99 THR A CA 1
ATOM 834 C C . THR A 1 99 ? 1.744 -6.484 -8.064 1.00 89.44 99 THR A C 1
ATOM 836 O O . THR A 1 99 ? 2.391 -7.500 -8.302 1.00 89.44 99 THR A O 1
ATOM 839 N N . LEU A 1 100 ? 2.203 -5.478 -7.313 1.00 90.38 100 LEU A N 1
ATOM 840 C CA . LEU A 1 100 ? 3.531 -5.420 -6.700 1.00 90.38 100 LEU A CA 1
ATOM 841 C C . LEU A 1 100 ? 3.363 -5.255 -5.186 1.00 90.38 100 LEU A C 1
ATOM 843 O O . LEU A 1 100 ? 2.886 -4.223 -4.717 1.00 90.38 100 LEU A O 1
ATOM 847 N N . GLU A 1 101 ? 3.738 -6.271 -4.416 1.00 90.50 101 GLU A N 1
ATOM 848 C CA . GLU A 1 101 ? 3.524 -6.335 -2.969 1.00 90.50 101 GLU A CA 1
ATOM 849 C C . GLU A 1 101 ? 4.832 -6.109 -2.204 1.00 90.50 101 GLU A C 1
ATOM 851 O O . GLU A 1 101 ? 5.470 -7.044 -1.719 1.00 90.50 101 GLU A O 1
ATOM 856 N N . LEU A 1 102 ? 5.216 -4.836 -2.049 1.00 90.00 102 LEU A N 1
ATOM 857 C CA . LEU A 1 102 ? 6.457 -4.422 -1.372 1.00 90.00 102 LEU A CA 1
ATOM 858 C C . LEU A 1 102 ? 6.702 -5.091 0.002 1.00 90.00 102 LEU A C 1
ATOM 860 O O . LEU A 1 102 ? 7.838 -5.492 0.258 1.00 90.00 102 LEU A O 1
ATOM 864 N N . PRO A 1 103 ? 5.693 -5.306 0.881 1.00 88.75 103 PRO A N 1
ATOM 865 C CA . PRO A 1 103 ? 5.921 -5.967 2.170 1.00 88.75 103 PRO A CA 1
ATOM 866 C C . PRO A 1 103 ? 6.454 -7.407 2.071 1.00 88.75 103 PRO A C 1
ATOM 868 O O . PRO A 1 103 ? 6.996 -7.919 3.051 1.00 88.75 103 PRO A O 1
ATOM 871 N N . LYS A 1 104 ? 6.298 -8.081 0.922 1.00 90.00 104 LYS A N 1
ATOM 872 C CA . LYS A 1 104 ? 6.811 -9.444 0.702 1.00 90.00 104 LYS A CA 1
ATOM 873 C C . LYS A 1 104 ? 8.316 -9.480 0.419 1.00 90.00 104 LYS A C 1
ATOM 875 O O . LYS A 1 104 ? 8.927 -10.534 0.591 1.00 90.00 104 LYS A O 1
ATOM 880 N N . LEU A 1 105 ? 8.933 -8.348 0.068 1.00 89.06 105 LEU A N 1
ATOM 881 C CA . LEU A 1 105 ? 10.371 -8.263 -0.229 1.00 89.06 105 LEU A CA 1
ATOM 882 C C . LEU A 1 105 ? 11.253 -8.598 0.979 1.00 89.06 105 LEU A C 1
ATOM 884 O O . LEU A 1 105 ? 12.350 -9.109 0.809 1.00 89.06 105 LEU A O 1
ATOM 888 N N . ALA A 1 106 ? 10.769 -8.348 2.198 1.00 84.75 106 ALA A N 1
ATOM 889 C CA . ALA A 1 106 ? 11.509 -8.631 3.429 1.00 84.75 106 ALA A CA 1
ATOM 890 C C . ALA A 1 106 ? 11.399 -10.094 3.904 1.00 84.75 106 ALA A C 1
ATOM 892 O O . ALA A 1 106 ? 12.039 -10.465 4.886 1.00 84.75 106 ALA A O 1
ATOM 893 N N . LYS A 1 107 ? 10.543 -10.912 3.275 1.00 81.19 107 LYS A N 1
ATOM 894 C CA . LYS A 1 107 ? 10.194 -12.253 3.777 1.00 81.19 107 LYS A CA 1
ATOM 895 C C . LYS A 1 107 ? 11.013 -13.383 3.159 1.00 81.19 107 LYS A C 1
ATOM 897 O O . LYS A 1 107 ? 11.203 -14.403 3.815 1.00 81.19 107 LYS A O 1
ATOM 902 N N . HIS A 1 108 ? 11.473 -13.210 1.924 1.00 80.94 108 HIS A N 1
ATOM 903 C CA . HIS A 1 108 ? 12.153 -14.250 1.156 1.00 80.94 108 HIS A CA 1
ATOM 904 C C . HIS A 1 108 ? 13.355 -13.665 0.415 1.00 80.94 108 HIS A C 1
ATOM 906 O O . HIS A 1 108 ? 13.407 -12.463 0.153 1.00 80.94 108 HIS A O 1
ATOM 912 N N . ASP A 1 109 ? 14.308 -14.530 0.076 1.00 86.31 109 ASP A N 1
ATOM 913 C CA . ASP A 1 109 ? 15.418 -14.186 -0.807 1.00 86.31 109 ASP A CA 1
ATOM 914 C C . ASP A 1 109 ? 14.994 -14.457 -2.254 1.00 86.31 109 ASP A C 1
ATOM 916 O O . ASP A 1 109 ? 14.695 -15.597 -2.623 1.00 86.31 109 ASP A O 1
ATOM 920 N N . TYR A 1 110 ? 14.897 -13.400 -3.056 1.00 88.94 110 TYR A N 1
ATOM 921 C CA . TYR A 1 110 ? 14.435 -13.483 -4.438 1.00 88.94 110 TYR A CA 1
ATOM 922 C C . TYR A 1 110 ? 15.618 -13.366 -5.398 1.00 88.94 110 TYR A C 1
ATOM 924 O O . TYR A 1 110 ? 16.546 -12.597 -5.137 1.00 88.94 110 TYR A O 1
ATOM 932 N N . PRO A 1 111 ? 15.578 -14.059 -6.551 1.00 90.06 111 PRO A N 1
ATOM 933 C CA . PRO A 1 111 ? 16.599 -13.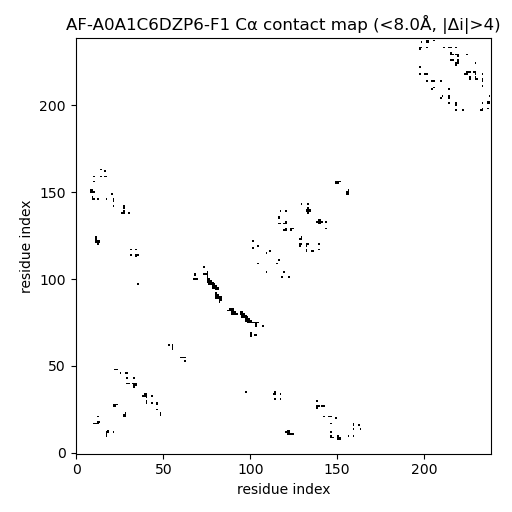884 -7.571 1.00 90.06 111 PRO A CA 1
ATOM 934 C C . PRO A 1 111 ? 16.630 -12.429 -8.042 1.00 90.06 111 PRO A C 1
ATOM 936 O O . PRO A 1 111 ? 15.586 -11.807 -8.257 1.00 90.06 111 PRO A O 1
ATOM 939 N N . GLU A 1 112 ? 17.834 -11.895 -8.227 1.00 90.19 112 GLU A N 1
ATOM 940 C CA . GLU A 1 112 ? 18.000 -10.509 -8.643 1.00 90.19 112 GLU A CA 1
ATOM 941 C C . GLU A 1 112 ? 17.511 -10.305 -10.082 1.00 90.19 112 GLU A C 1
ATOM 943 O O . GLU A 1 112 ? 18.000 -10.920 -11.029 1.00 90.19 112 GLU A O 1
ATOM 948 N N . THR A 1 113 ? 16.524 -9.424 -10.238 1.00 93.62 113 THR A N 1
ATOM 949 C CA . THR A 1 113 ? 15.958 -8.996 -11.522 1.00 93.62 113 THR A CA 1
ATOM 950 C C . THR A 1 113 ? 15.935 -7.475 -11.588 1.00 93.62 113 THR A C 1
ATOM 952 O O . THR A 1 113 ? 15.999 -6.804 -10.556 1.00 93.62 113 THR A O 1
ATOM 955 N N . GLU A 1 114 ? 15.795 -6.906 -12.788 1.00 94.00 114 GLU A N 1
ATOM 956 C CA . GLU A 1 114 ? 15.622 -5.453 -12.926 1.00 94.00 114 GLU A CA 1
ATOM 957 C C . GLU A 1 114 ? 14.407 -4.950 -12.137 1.00 94.00 114 GLU A C 1
ATOM 959 O O . GLU A 1 114 ? 14.497 -3.934 -11.452 1.00 94.00 114 GLU A O 1
ATOM 964 N N . LEU A 1 115 ? 13.299 -5.701 -12.144 1.00 94.94 115 LEU A N 1
ATOM 965 C CA . LEU A 1 115 ? 12.128 -5.368 -11.336 1.00 94.94 115 LEU A CA 1
ATOM 966 C C . LEU A 1 115 ? 12.453 -5.395 -9.840 1.00 94.94 115 LEU A C 1
ATOM 968 O O . LEU A 1 115 ? 12.104 -4.453 -9.135 1.00 94.94 115 LEU A O 1
ATOM 972 N N . LEU A 1 116 ? 13.157 -6.423 -9.354 1.00 94.31 116 LEU A N 1
ATOM 973 C CA . LEU A 1 116 ? 13.521 -6.509 -7.940 1.00 94.31 116 LEU A CA 1
ATOM 974 C C . LEU A 1 116 ? 14.374 -5.313 -7.504 1.00 94.31 116 LEU A C 1
ATOM 976 O O . LEU A 1 116 ? 14.114 -4.751 -6.444 1.00 94.31 116 LEU A O 1
ATOM 980 N N . LYS A 1 117 ? 15.341 -4.882 -8.325 1.00 94.81 117 LYS A N 1
ATOM 981 C CA . LYS A 1 117 ? 16.166 -3.695 -8.042 1.00 94.81 117 LYS A CA 1
ATOM 982 C C . LYS A 1 117 ? 15.305 -2.437 -7.891 1.00 94.81 117 LYS A C 1
ATOM 984 O O . LYS A 1 117 ? 15.475 -1.687 -6.932 1.00 94.81 117 LYS A O 1
ATOM 989 N N . TRP A 1 118 ? 14.344 -2.232 -8.794 1.00 95.94 118 TRP A N 1
ATOM 990 C CA . TRP A 1 118 ? 13.391 -1.122 -8.697 1.00 95.94 118 TRP A CA 1
ATOM 991 C C . TRP A 1 118 ? 12.539 -1.195 -7.433 1.00 95.94 118 TRP A C 1
ATOM 993 O O . TRP A 1 118 ? 12.350 -0.188 -6.757 1.00 95.94 118 TRP A O 1
ATOM 1003 N N . LEU A 1 119 ? 12.037 -2.378 -7.084 1.00 94.38 119 LEU A N 1
ATOM 1004 C CA . LEU A 1 119 ? 11.229 -2.544 -5.880 1.00 94.38 119 LEU A CA 1
ATOM 1005 C C . LEU A 1 119 ? 12.043 -2.346 -4.595 1.00 94.38 119 LEU A C 1
ATOM 1007 O O . LEU A 1 119 ? 11.510 -1.803 -3.631 1.00 94.38 119 LEU A O 1
ATOM 1011 N N . GLN A 1 120 ? 13.327 -2.721 -4.588 1.00 93.50 120 GLN A N 1
ATOM 1012 C CA . GLN A 1 120 ? 14.259 -2.416 -3.498 1.00 93.50 120 GLN A CA 1
ATOM 1013 C C . GLN A 1 120 ? 14.440 -0.905 -3.333 1.00 93.50 120 GLN A C 1
ATOM 1015 O O . GLN A 1 120 ? 14.317 -0.411 -2.218 1.00 93.50 120 GLN A O 1
ATOM 1020 N N . PHE A 1 121 ? 14.637 -0.165 -4.430 1.00 95.50 121 PHE A N 1
ATOM 1021 C CA . PHE A 1 121 ? 14.682 1.300 -4.402 1.00 95.50 121 PHE A CA 1
ATOM 1022 C C . PHE A 1 121 ? 13.375 1.909 -3.873 1.00 95.50 121 PHE A C 1
ATOM 1024 O O . PHE A 1 121 ? 13.397 2.792 -3.020 1.00 95.50 121 PHE A O 1
ATOM 1031 N N . ILE A 1 122 ? 12.221 1.423 -4.341 1.00 94.44 122 ILE A N 1
ATOM 1032 C CA . ILE A 1 122 ? 10.917 1.962 -3.927 1.00 94.44 122 ILE A CA 1
ATOM 1033 C C . ILE A 1 122 ? 10.637 1.690 -2.441 1.00 94.44 122 ILE A C 1
ATOM 1035 O O . ILE A 1 122 ? 10.019 2.514 -1.761 1.00 94.44 122 ILE A O 1
ATOM 1039 N N . ASN A 1 123 ? 11.074 0.530 -1.948 1.00 92.56 123 ASN A N 1
ATOM 1040 C CA . ASN A 1 123 ? 10.877 0.087 -0.571 1.00 92.56 123 ASN A CA 1
ATOM 1041 C C . ASN A 1 123 ? 11.991 0.535 0.393 1.00 92.56 123 ASN A C 1
ATOM 1043 O O . ASN A 1 123 ? 11.898 0.230 1.580 1.00 92.56 123 ASN A O 1
ATOM 1047 N N . ALA A 1 124 ? 13.024 1.229 -0.091 1.00 92.56 124 ALA A N 1
ATOM 1048 C CA . ALA A 1 124 ? 14.126 1.700 0.737 1.00 92.56 124 ALA A CA 1
ATOM 1049 C C . ALA A 1 124 ? 13.646 2.698 1.806 1.00 92.56 124 ALA A C 1
ATOM 1051 O O . ALA A 1 124 ? 12.754 3.526 1.587 1.00 92.56 124 ALA A O 1
ATOM 1052 N N . GLU A 1 125 ? 14.249 2.605 2.986 1.00 89.69 125 GLU A N 1
ATOM 1053 C CA . GLU A 1 125 ? 13.942 3.411 4.169 1.00 89.69 125 GLU A CA 1
ATOM 1054 C C . GLU A 1 125 ? 15.122 4.294 4.588 1.00 89.69 125 GLU A C 1
ATOM 1056 O O . GLU A 1 125 ? 14.927 5.304 5.269 1.00 89.69 125 GLU A O 1
ATOM 1061 N N . THR A 1 126 ? 16.340 3.911 4.203 1.00 90.88 126 THR A N 1
ATOM 1062 C CA . THR A 1 126 ? 17.594 4.543 4.623 1.00 90.88 126 THR A CA 1
ATOM 1063 C C . THR A 1 126 ? 18.429 5.013 3.436 1.00 90.88 126 THR A C 1
ATOM 1065 O O . THR A 1 126 ? 18.353 4.453 2.347 1.00 90.88 126 THR A O 1
ATOM 1068 N N . GLU A 1 127 ? 19.258 6.037 3.657 1.00 89.75 127 GLU A N 1
ATOM 1069 C CA . GLU A 1 127 ? 20.166 6.589 2.637 1.00 89.75 127 GLU A CA 1
ATOM 1070 C C . GLU A 1 127 ? 21.098 5.515 2.051 1.00 89.75 127 GLU A C 1
ATOM 1072 O O . GLU A 1 127 ? 21.272 5.455 0.840 1.00 89.75 127 GLU A O 1
ATOM 1077 N N . GLU A 1 128 ? 21.606 4.604 2.885 1.00 91.31 128 GLU A N 1
ATOM 1078 C CA . GLU A 1 128 ? 22.453 3.485 2.452 1.00 91.31 128 GLU A CA 1
ATOM 1079 C C . GLU A 1 128 ? 21.714 2.532 1.498 1.00 91.31 128 GLU A C 1
ATOM 1081 O O . GLU A 1 128 ? 22.252 2.158 0.459 1.00 91.31 128 GLU A O 1
ATOM 1086 N N . GLU A 1 129 ? 20.455 2.187 1.786 1.00 92.69 129 GLU A N 1
ATOM 1087 C CA . GLU A 1 129 ? 19.642 1.357 0.884 1.00 92.69 129 GLU A CA 1
ATOM 1088 C C . GLU A 1 129 ? 19.396 2.049 -0.464 1.00 92.69 129 GLU A C 1
ATOM 1090 O O . GLU A 1 129 ? 19.425 1.391 -1.508 1.00 92.69 129 GLU A O 1
ATOM 1095 N N . PHE A 1 130 ? 19.190 3.371 -0.461 1.00 94.12 130 PHE A N 1
ATOM 1096 C CA . PHE A 1 130 ? 19.058 4.146 -1.695 1.00 94.12 130 PHE A CA 1
ATOM 1097 C C . PHE A 1 130 ? 20.353 4.154 -2.508 1.00 94.12 130 PHE A C 1
ATOM 1099 O O . PHE A 1 130 ? 20.309 3.914 -3.715 1.00 94.12 130 PHE A O 1
ATOM 1106 N N . GLU A 1 131 ? 21.498 4.389 -1.864 1.00 93.44 131 GLU A N 1
ATOM 1107 C CA . GLU A 1 131 ? 22.810 4.366 -2.516 1.00 93.44 131 GLU A CA 1
ATOM 1108 C C . GLU A 1 131 ? 23.106 2.985 -3.113 1.00 93.44 131 GLU A C 1
ATOM 1110 O O . GLU A 1 131 ? 23.418 2.881 -4.300 1.00 93.44 131 GLU A O 1
ATOM 1115 N N . MET A 1 132 ? 22.893 1.913 -2.344 1.00 92.19 132 MET A N 1
ATOM 1116 C CA . MET A 1 132 ? 23.061 0.537 -2.819 1.00 92.19 132 MET A CA 1
ATOM 1117 C C . MET A 1 132 ? 22.159 0.217 -4.016 1.00 92.19 132 MET A C 1
ATOM 1119 O O . MET A 1 132 ? 22.586 -0.466 -4.947 1.00 92.19 132 MET A O 1
ATOM 1123 N N . ALA A 1 133 ? 20.906 0.681 -4.016 1.00 92.31 133 ALA A N 1
ATOM 1124 C CA . ALA A 1 133 ? 20.002 0.471 -5.144 1.00 92.31 133 ALA A CA 1
ATOM 1125 C C . ALA A 1 133 ? 20.432 1.281 -6.382 1.00 92.31 133 ALA A C 1
ATOM 1127 O O . ALA A 1 133 ? 20.390 0.764 -7.502 1.00 92.31 133 ALA A O 1
ATOM 1128 N N . ALA A 1 134 ? 20.893 2.520 -6.185 1.00 92.94 134 ALA A N 1
ATOM 1129 C CA . ALA A 1 134 ? 21.388 3.397 -7.243 1.00 92.94 134 ALA A CA 1
ATOM 1130 C C . ALA A 1 134 ? 22.671 2.869 -7.906 1.00 92.94 134 ALA A C 1
ATOM 1132 O O . ALA A 1 134 ? 22.847 3.021 -9.113 1.00 92.94 134 ALA A O 1
ATOM 1133 N N . GLU A 1 135 ? 23.557 2.201 -7.166 1.00 94.06 135 GLU A N 1
ATOM 1134 C CA . GLU A 1 135 ? 24.769 1.593 -7.734 1.00 94.06 135 GLU A CA 1
ATOM 1135 C C . GLU A 1 135 ? 24.471 0.451 -8.719 1.00 94.06 135 GLU A C 1
ATOM 1137 O O . GLU A 1 135 ? 25.256 0.191 -9.634 1.00 94.06 135 GLU A O 1
ATOM 1142 N N . LYS A 1 136 ? 23.326 -0.222 -8.569 1.00 89.56 136 LYS A N 1
ATOM 1143 C CA . LYS A 1 136 ? 22.959 -1.402 -9.368 1.00 89.56 136 LYS A CA 1
ATOM 1144 C C . LYS A 1 136 ? 22.367 -1.082 -10.742 1.00 89.56 136 LYS A C 1
ATOM 1146 O O . LYS A 1 136 ? 22.219 -2.003 -11.553 1.00 89.56 136 LYS A O 1
ATOM 1151 N N . SER A 1 137 ? 21.962 0.165 -10.992 1.00 93.06 137 SER A N 1
ATOM 1152 C CA . SER A 1 137 ? 21.299 0.571 -12.236 1.00 93.06 137 SER A CA 1
ATOM 1153 C C . SER A 1 137 ? 21.428 2.070 -12.488 1.00 93.06 137 SER A C 1
ATOM 1155 O O . SER A 1 137 ? 21.100 2.886 -11.630 1.00 93.06 137 SER A O 1
ATOM 1157 N N . GLU A 1 138 ? 21.829 2.440 -13.707 1.00 94.62 138 GLU A N 1
ATOM 1158 C CA . GLU A 1 138 ? 21.906 3.842 -14.139 1.00 94.62 138 GLU A CA 1
ATOM 1159 C C . GLU A 1 138 ? 20.545 4.552 -14.079 1.00 94.62 138 GLU A C 1
ATOM 1161 O O . GLU A 1 138 ? 20.468 5.719 -13.698 1.00 94.62 138 GLU A O 1
ATOM 1166 N N . TYR A 1 139 ? 19.459 3.827 -14.360 1.00 95.75 139 TYR A N 1
ATOM 1167 C CA . TYR A 1 139 ? 18.106 4.373 -14.297 1.00 95.75 139 TYR A CA 1
ATOM 1168 C C . TYR A 1 139 ? 17.633 4.590 -12.858 1.00 95.75 139 TYR A C 1
ATOM 1170 O O . TYR A 1 139 ? 16.991 5.597 -12.568 1.00 95.75 139 TYR A O 1
ATOM 1178 N N . ILE A 1 140 ? 17.980 3.678 -11.942 1.00 96.88 140 ILE A N 1
ATOM 1179 C CA . ILE A 1 140 ? 17.675 3.845 -10.512 1.00 96.88 140 ILE A CA 1
ATOM 1180 C C . ILE A 1 140 ? 18.509 4.983 -9.930 1.00 96.88 140 ILE A C 1
ATOM 1182 O O . ILE A 1 140 ? 18.000 5.772 -9.141 1.00 96.88 140 ILE A O 1
ATOM 1186 N N . LYS A 1 141 ? 19.765 5.129 -10.362 1.00 97.06 141 LYS A N 1
ATOM 1187 C CA . LYS A 1 141 ? 20.588 6.278 -9.992 1.00 97.06 141 LYS A CA 1
ATOM 1188 C C . LYS A 1 141 ? 19.938 7.595 -10.406 1.00 97.06 141 LYS A C 1
ATOM 1190 O O . LYS A 1 141 ? 19.836 8.494 -9.578 1.00 97.06 141 LYS A O 1
ATOM 1195 N N . LYS A 1 142 ? 19.444 7.690 -11.643 1.00 96.81 142 LYS A N 1
ATOM 1196 C CA . LYS A 1 142 ? 18.691 8.865 -12.096 1.00 96.81 142 LYS A CA 1
ATOM 1197 C C . LYS A 1 142 ? 17.447 9.107 -11.232 1.00 96.81 142 LYS A C 1
ATOM 1199 O O . LYS A 1 142 ? 17.240 10.220 -10.763 1.00 96.81 142 LYS A O 1
ATOM 1204 N N . ALA A 1 143 ? 16.672 8.059 -10.945 1.00 96.88 143 ALA A N 1
ATOM 1205 C CA . ALA A 1 143 ? 15.506 8.160 -10.067 1.00 96.88 143 ALA A CA 1
ATOM 1206 C C . ALA A 1 143 ? 15.877 8.629 -8.650 1.00 96.88 143 ALA A C 1
ATOM 1208 O O . ALA A 1 143 ? 15.134 9.390 -8.034 1.00 96.88 143 ALA A O 1
ATOM 1209 N N . TYR A 1 144 ? 17.035 8.218 -8.131 1.00 96.38 144 TYR A N 1
ATOM 1210 C CA . TYR A 1 144 ? 17.547 8.684 -6.847 1.00 96.38 144 TYR A CA 1
ATOM 1211 C C . TYR A 1 144 ? 17.974 10.161 -6.888 1.00 96.38 144 TYR A C 1
ATOM 1213 O O . TYR A 1 144 ? 17.699 10.915 -5.954 1.00 96.38 144 TYR A O 1
ATOM 1221 N N . GLU A 1 145 ? 18.604 10.613 -7.972 1.00 95.56 145 GLU A N 1
ATOM 1222 C CA . GLU A 1 145 ? 18.928 12.029 -8.187 1.00 95.56 145 GLU A CA 1
ATOM 1223 C C . GLU A 1 145 ? 17.651 12.888 -8.268 1.00 95.56 145 GLU A C 1
ATOM 1225 O O . GLU A 1 145 ? 17.562 13.937 -7.621 1.00 95.56 145 GLU A O 1
ATOM 1230 N N . ASP A 1 146 ? 16.625 12.405 -8.974 1.00 95.50 146 ASP A N 1
ATOM 1231 C CA . ASP A 1 146 ? 15.304 13.036 -9.021 1.00 95.50 146 ASP A CA 1
ATOM 1232 C C . ASP A 1 146 ? 14.629 13.061 -7.650 1.00 95.50 146 ASP A C 1
ATOM 1234 O O . ASP A 1 146 ? 14.095 14.099 -7.257 1.00 95.50 146 ASP A O 1
ATOM 1238 N N . LEU A 1 147 ? 14.723 11.971 -6.882 1.00 95.31 147 LEU A N 1
ATOM 1239 C CA . LEU A 1 147 ? 14.204 11.882 -5.518 1.00 95.31 147 LEU A CA 1
ATOM 1240 C C . LEU A 1 147 ? 14.832 12.937 -4.599 1.00 95.31 147 LEU A C 1
ATOM 1242 O O . LEU A 1 147 ? 14.129 13.599 -3.832 1.00 95.31 147 LEU A O 1
ATOM 1246 N N . ASN A 1 148 ? 16.148 13.128 -4.691 1.00 94.31 148 ASN A N 1
ATOM 1247 C CA . ASN A 1 148 ? 16.860 14.164 -3.944 1.00 94.31 148 ASN A CA 1
ATOM 1248 C C . ASN A 1 148 ? 16.381 15.566 -4.334 1.00 94.31 148 ASN A C 1
ATOM 1250 O O . ASN A 1 148 ? 16.138 16.406 -3.464 1.00 94.31 148 ASN A O 1
ATOM 1254 N N . ARG A 1 149 ? 16.197 15.812 -5.635 1.00 93.44 149 ARG A N 1
ATOM 1255 C CA . ARG A 1 149 ? 15.707 17.091 -6.157 1.00 93.44 149 ARG A CA 1
ATOM 1256 C C . ARG A 1 149 ? 14.291 17.402 -5.674 1.00 93.44 149 ARG A C 1
ATOM 1258 O O . ARG A 1 149 ? 14.065 18.505 -5.188 1.00 93.44 149 ARG A O 1
ATOM 1265 N N . ILE A 1 150 ? 13.357 16.450 -5.763 1.00 92.81 150 ILE A N 1
ATOM 1266 C CA . ILE A 1 150 ? 11.976 16.659 -5.290 1.00 92.81 150 ILE A CA 1
ATOM 1267 C C . ILE A 1 150 ? 11.904 16.767 -3.765 1.00 92.81 150 ILE A C 1
ATOM 1269 O O . ILE A 1 150 ? 11.102 17.538 -3.256 1.00 92.81 150 ILE A O 1
ATOM 1273 N N . SER A 1 151 ? 12.768 16.059 -3.030 1.00 92.12 151 SER A N 1
ATOM 1274 C CA . SER A 1 151 ? 12.815 16.125 -1.561 1.00 92.12 151 SER A CA 1
ATOM 1275 C C . SER A 1 151 ? 13.387 17.444 -1.035 1.00 92.12 151 SER A C 1
ATOM 1277 O O . SER A 1 151 ? 13.108 17.831 0.101 1.00 92.12 151 SER A O 1
ATOM 1279 N N . ALA A 1 152 ? 14.185 18.134 -1.853 1.00 91.62 152 ALA A N 1
ATOM 1280 C CA . ALA A 1 152 ? 14.716 19.461 -1.559 1.00 91.62 152 ALA A CA 1
ATOM 1281 C C . ALA A 1 152 ? 13.719 20.599 -1.851 1.00 91.62 152 ALA A C 1
ATOM 1283 O O . ALA A 1 152 ? 13.953 21.726 -1.417 1.00 91.62 152 ALA A O 1
ATOM 1284 N N . ASP A 1 153 ? 12.636 20.321 -2.578 1.00 93.19 153 ASP A N 1
ATOM 1285 C CA . ASP A 1 153 ? 11.588 21.288 -2.897 1.00 93.19 153 ASP A CA 1
ATOM 1286 C C . ASP A 1 153 ? 10.624 21.445 -1.708 1.00 93.19 153 ASP A C 1
ATOM 1288 O O . ASP A 1 153 ? 9.989 20.485 -1.265 1.00 93.19 153 ASP A O 1
ATOM 1292 N N . GLU A 1 154 ? 10.537 22.658 -1.157 1.00 89.88 154 GLU A N 1
ATOM 1293 C CA . GLU A 1 154 ? 9.747 22.947 0.045 1.00 89.88 154 GLU A CA 1
ATOM 1294 C C . GLU A 1 154 ? 8.235 22.802 -0.186 1.00 89.88 154 GLU A C 1
ATOM 1296 O O . GLU A 1 154 ? 7.532 22.290 0.687 1.00 89.88 154 GLU A O 1
ATOM 1301 N N . GLU A 1 155 ? 7.735 23.196 -1.359 1.00 89.88 155 GLU A N 1
ATOM 1302 C CA . GLU A 1 155 ? 6.310 23.118 -1.694 1.00 89.88 155 GLU A CA 1
ATOM 1303 C C . GLU A 1 155 ? 5.879 21.657 -1.835 1.00 89.88 155 GLU A C 1
ATOM 1305 O O . GLU A 1 155 ? 4.918 21.216 -1.199 1.00 89.88 155 GLU A O 1
ATOM 1310 N N . LYS A 1 156 ? 6.659 20.864 -2.578 1.00 88.88 156 LYS A N 1
ATOM 1311 C CA . LYS A 1 156 ? 6.411 19.422 -2.712 1.00 88.88 156 LYS A CA 1
ATOM 1312 C C . LYS A 1 156 ? 6.541 18.702 -1.378 1.00 88.88 156 LYS A C 1
ATOM 1314 O O . LYS A 1 156 ? 5.802 17.757 -1.100 1.00 88.88 156 LYS A O 1
ATOM 1319 N N . ARG A 1 157 ? 7.478 19.134 -0.530 1.00 90.12 157 ARG A N 1
ATOM 1320 C CA . ARG A 1 157 ? 7.654 18.569 0.809 1.00 90.12 157 ARG A CA 1
ATOM 1321 C C . ARG A 1 157 ? 6.464 18.838 1.707 1.00 90.12 157 ARG A C 1
ATOM 1323 O O . ARG A 1 157 ? 6.056 17.931 2.432 1.00 90.12 157 ARG A O 1
ATOM 1330 N N . LEU A 1 158 ? 5.885 20.029 1.632 1.00 86.94 158 LEU A N 1
ATOM 1331 C CA . LEU A 1 158 ? 4.662 20.331 2.357 1.00 86.94 158 LEU A CA 1
ATOM 1332 C C . LEU A 1 158 ? 3.517 19.410 1.906 1.00 86.94 158 LEU A C 1
ATOM 1334 O O . LEU A 1 158 ? 2.872 18.800 2.758 1.00 86.94 158 LEU A O 1
ATOM 1338 N N . GLU A 1 159 ? 3.324 19.223 0.595 1.00 86.06 159 GLU A N 1
ATOM 1339 C CA . GLU A 1 159 ? 2.297 18.307 0.073 1.00 86.06 159 GLU A CA 1
ATOM 1340 C C . GLU A 1 159 ? 2.533 16.856 0.531 1.00 86.06 159 GLU A C 1
ATOM 1342 O O . GLU A 1 159 ? 1.605 16.180 0.985 1.00 86.06 159 GLU A O 1
ATOM 1347 N N . TYR A 1 160 ? 3.779 16.376 0.488 1.00 87.94 160 TYR A N 1
ATOM 1348 C CA . TYR A 1 160 ? 4.150 15.060 1.013 1.00 87.94 160 TYR A CA 1
ATOM 1349 C C . TYR A 1 160 ? 3.782 14.908 2.499 1.00 87.94 160 TYR A C 1
ATOM 1351 O O . TYR A 1 160 ? 3.183 13.909 2.906 1.00 87.94 160 TYR A O 1
ATOM 1359 N N . GLU A 1 161 ? 4.113 15.900 3.329 1.00 87.00 161 GLU A N 1
ATOM 1360 C CA . GLU A 1 161 ? 3.818 15.877 4.763 1.00 87.00 161 GLU A CA 1
ATOM 1361 C C . GLU A 1 161 ? 2.307 15.922 5.048 1.00 87.00 161 GLU A C 1
ATOM 1363 O O . GLU A 1 161 ? 1.834 15.253 5.977 1.00 87.00 161 GLU A O 1
ATOM 1368 N N . GLU A 1 162 ? 1.535 16.657 4.242 1.00 82.06 162 GLU A N 1
ATOM 1369 C CA . GLU A 1 162 ? 0.070 16.676 4.290 1.00 82.06 162 GLU A CA 1
ATOM 1370 C C . GLU A 1 162 ? -0.535 15.319 3.914 1.00 82.06 162 GLU A C 1
ATOM 1372 O O . GLU A 1 162 ? -1.428 14.831 4.614 1.00 82.06 162 GLU A O 1
ATOM 1377 N N . ARG A 1 163 ? -0.016 14.662 2.869 1.00 80.69 163 ARG A N 1
ATOM 1378 C CA . ARG A 1 163 ? -0.431 13.308 2.465 1.00 80.69 163 ARG A CA 1
ATOM 1379 C C . ARG A 1 163 ? -0.176 12.288 3.567 1.00 80.69 163 ARG A C 1
ATOM 1381 O O . ARG A 1 163 ? -1.087 11.555 3.953 1.00 80.69 163 ARG A O 1
ATOM 1388 N N . GLU A 1 164 ? 1.024 12.287 4.134 1.00 83.00 164 GLU A N 1
ATOM 1389 C CA . GLU A 1 164 ? 1.390 11.401 5.242 1.00 83.00 164 GLU A CA 1
ATOM 1390 C C . GLU A 1 164 ? 0.560 11.680 6.501 1.00 83.00 164 GLU A C 1
ATOM 1392 O O . GLU A 1 164 ? 0.236 10.768 7.267 1.00 83.00 164 GLU A O 1
ATOM 1397 N N . ARG A 1 165 ? 0.203 12.944 6.758 1.00 80.25 165 ARG A N 1
ATOM 1398 C CA . ARG A 1 165 ? -0.720 13.300 7.844 1.00 80.25 165 ARG A CA 1
ATOM 1399 C C . ARG A 1 165 ? -2.113 12.732 7.585 1.00 80.25 165 ARG A C 1
ATOM 1401 O O . ARG A 1 165 ? -2.640 12.054 8.457 1.00 80.25 165 ARG A O 1
ATOM 1408 N N . ALA A 1 166 ? -2.663 12.925 6.388 1.00 75.75 166 ALA A N 1
ATOM 1409 C CA . ALA A 1 166 ? -3.982 12.414 6.025 1.00 75.75 166 ALA A CA 1
ATOM 1410 C C . ALA A 1 166 ? -4.065 10.880 6.135 1.00 75.75 166 ALA A C 1
ATOM 1412 O O . ALA A 1 166 ? -5.047 10.349 6.656 1.00 75.75 166 ALA A O 1
ATOM 1413 N N . ILE A 1 167 ? -3.019 10.161 5.705 1.00 76.06 167 ILE A N 1
ATOM 1414 C CA . ILE A 1 167 ? -2.923 8.700 5.851 1.00 76.06 167 ILE A CA 1
ATOM 1415 C C . ILE A 1 167 ? -2.929 8.299 7.332 1.00 76.06 167 ILE A C 1
ATOM 1417 O O . ILE A 1 167 ? -3.697 7.414 7.724 1.00 76.06 167 ILE A O 1
ATOM 1421 N N . ARG A 1 168 ? -2.110 8.955 8.166 1.00 78.56 168 ARG A N 1
ATOM 1422 C CA . ARG A 1 168 ? -2.037 8.682 9.612 1.00 78.56 168 ARG A CA 1
ATOM 1423 C C . ARG A 1 168 ? -3.356 8.971 10.319 1.00 78.56 168 ARG A C 1
ATOM 1425 O O . ARG A 1 168 ? -3.813 8.140 11.104 1.00 78.56 168 ARG A O 1
ATOM 1432 N N . ASP A 1 169 ? -3.989 10.096 10.004 1.00 76.75 169 ASP A N 1
ATOM 1433 C CA . ASP A 1 169 ? -5.284 10.478 10.563 1.00 76.75 169 ASP A CA 1
ATOM 1434 C C . ASP A 1 169 ? -6.352 9.449 10.183 1.00 76.75 169 ASP A C 1
ATOM 1436 O O . ASP A 1 169 ? -7.072 8.950 11.047 1.00 76.75 169 ASP A O 1
ATOM 1440 N N . HIS A 1 170 ? -6.413 9.044 8.911 1.00 75.56 170 HIS A N 1
ATOM 1441 C CA . HIS A 1 170 ? -7.344 8.013 8.457 1.00 75.56 170 HIS A CA 1
ATOM 1442 C C . HIS A 1 170 ? -7.138 6.672 9.187 1.00 75.56 170 HIS A C 1
ATOM 1444 O O . HIS A 1 170 ? -8.107 6.055 9.637 1.00 75.56 170 HIS A O 1
ATOM 1450 N N . GLN A 1 171 ? -5.889 6.219 9.352 1.00 75.75 171 GLN A N 1
ATOM 1451 C CA . GLN A 1 171 ? -5.566 4.990 10.094 1.00 75.75 171 GLN A CA 1
ATOM 1452 C C . GLN A 1 171 ? -5.961 5.081 11.574 1.00 75.75 171 GLN A C 1
ATOM 1454 O O . GLN A 1 171 ? -6.537 4.136 12.130 1.00 75.75 171 GLN A O 1
ATOM 1459 N N . TYR A 1 172 ? -5.684 6.225 12.204 1.00 76.75 172 TYR A N 1
ATOM 1460 C CA . TYR A 1 172 ? -6.069 6.503 13.582 1.00 76.75 172 TYR A CA 1
ATOM 1461 C C . TYR A 1 172 ? -7.590 6.451 13.738 1.00 76.75 172 TYR A C 1
ATOM 1463 O O . TYR A 1 172 ? -8.102 5.673 14.546 1.00 76.75 172 TYR A O 1
ATOM 1471 N N . PHE A 1 173 ? -8.324 7.199 12.912 1.00 76.75 173 PHE A N 1
ATOM 1472 C CA . PHE A 1 173 ? -9.781 7.239 12.953 1.00 76.75 173 PHE A CA 1
ATOM 1473 C C . PHE A 1 173 ? -10.407 5.873 12.675 1.00 76.75 173 PHE A C 1
ATOM 1475 O O . PHE A 1 173 ? -11.277 5.452 13.431 1.00 76.75 173 PHE A O 1
ATOM 1482 N N . SER A 1 174 ? -9.937 5.130 11.669 1.00 74.81 174 SER A N 1
ATOM 1483 C CA . SER A 1 174 ? -10.425 3.773 11.384 1.00 74.81 174 SER A CA 1
ATOM 1484 C C . SER A 1 174 ? -10.285 2.844 12.600 1.00 74.81 174 SER A C 1
ATOM 1486 O O . SER A 1 174 ? -11.226 2.138 12.973 1.00 74.81 174 SER A O 1
ATOM 1488 N N . THR A 1 175 ? -9.138 2.905 13.283 1.00 76.69 175 THR A N 1
ATOM 1489 C CA . THR A 1 175 ? -8.872 2.118 14.496 1.00 76.69 175 THR A CA 1
ATOM 1490 C C . THR A 1 175 ? -9.776 2.538 15.652 1.00 76.69 175 THR A C 1
ATOM 1492 O O . THR A 1 175 ? -10.351 1.685 16.335 1.00 76.69 175 THR A O 1
ATOM 1495 N N . VAL A 1 176 ? -9.927 3.846 15.872 1.00 79.06 176 VAL A N 1
ATOM 1496 C CA . VAL A 1 176 ? -10.805 4.397 16.910 1.00 79.06 176 VAL A CA 1
ATOM 1497 C C . VAL A 1 176 ? -12.253 3.991 16.655 1.00 79.06 176 VAL A C 1
ATOM 1499 O O . VAL A 1 176 ? -12.870 3.419 17.548 1.00 79.06 176 VAL A O 1
ATOM 1502 N N . TYR A 1 177 ? -12.777 4.191 15.445 1.00 79.81 177 TYR A N 1
ATOM 1503 C CA . TYR A 1 177 ? -14.151 3.827 15.097 1.00 79.81 177 TYR A CA 1
ATOM 1504 C C . TYR A 1 177 ? -14.412 2.332 15.268 1.00 79.81 177 TYR A C 1
ATOM 1506 O O . TYR A 1 177 ? -15.410 1.957 15.880 1.00 79.81 177 TYR A O 1
ATOM 1514 N N . LYS A 1 178 ? -13.492 1.469 14.819 1.00 82.81 178 LYS A N 1
ATOM 1515 C CA . LYS A 1 178 ? -13.605 0.018 15.023 1.00 82.81 178 LYS A CA 1
ATOM 1516 C C . LYS A 1 178 ? -13.659 -0.340 16.508 1.00 82.81 178 LYS A C 1
ATOM 1518 O O . LYS A 1 178 ? -14.502 -1.130 16.926 1.00 82.81 178 LYS A O 1
ATOM 1523 N N . ASN A 1 179 ? -12.777 0.241 17.317 1.00 83.81 179 ASN A N 1
ATOM 1524 C CA . ASN A 1 179 ? -12.715 -0.046 18.748 1.00 83.81 179 ASN A CA 1
ATOM 1525 C C . ASN A 1 179 ? -13.934 0.485 19.507 1.00 83.81 179 ASN A C 1
ATOM 1527 O O . ASN A 1 179 ? -14.438 -0.203 20.395 1.00 83.81 179 ASN A O 1
ATOM 1531 N N . THR A 1 180 ? -14.409 1.684 19.172 1.00 84.31 180 THR A N 1
ATOM 1532 C CA . THR A 1 180 ? -15.616 2.270 19.763 1.00 84.31 180 THR A CA 1
ATOM 1533 C C . THR A 1 180 ? -16.845 1.453 19.384 1.00 84.31 180 THR A C 1
ATOM 1535 O O . THR A 1 180 ? -17.548 1.007 20.285 1.00 84.31 180 THR A O 1
ATOM 1538 N N . GLY A 1 181 ? -17.025 1.117 18.102 1.00 84.56 181 GLY A N 1
ATOM 1539 C CA . GLY A 1 181 ? -18.137 0.277 17.649 1.00 84.56 181 GLY A CA 1
ATOM 1540 C C . GLY A 1 181 ? -18.134 -1.118 18.283 1.00 84.56 181 GLY A C 1
ATOM 1541 O O . GLY A 1 181 ? -19.175 -1.608 18.709 1.00 84.56 181 GLY A O 1
ATOM 1542 N N . LEU A 1 182 ? -16.964 -1.748 18.451 1.00 85.56 182 LEU A N 1
ATOM 1543 C CA . LEU A 1 182 ? -16.857 -3.024 19.174 1.00 85.56 182 LEU A CA 1
ATOM 1544 C C . LEU A 1 182 ? -17.209 -2.893 20.662 1.00 85.56 182 LEU A C 1
ATOM 1546 O O . LEU A 1 182 ? -17.803 -3.807 21.236 1.00 85.56 182 LEU A O 1
ATOM 1550 N N . LYS A 1 183 ? -16.819 -1.791 21.313 1.00 88.56 183 LYS A N 1
ATOM 1551 C CA . LYS A 1 183 ? -17.156 -1.534 22.722 1.00 88.56 183 LYS A CA 1
ATOM 1552 C C . LYS A 1 183 ? -18.649 -1.278 22.899 1.00 88.56 183 LYS A C 1
ATOM 1554 O O . LYS A 1 183 ? -19.236 -1.848 23.816 1.00 88.56 183 LYS A O 1
ATOM 1559 N N . GLU A 1 184 ? -19.242 -0.457 22.039 1.00 89.12 184 GLU A N 1
ATOM 1560 C CA . GLU A 1 184 ? -20.673 -0.153 22.048 1.00 89.12 184 GLU A CA 1
ATOM 1561 C C . GLU A 1 184 ? -21.493 -1.406 21.752 1.00 89.12 184 GLU A C 1
ATOM 1563 O O . GLU A 1 184 ? -22.303 -1.784 22.592 1.00 89.12 184 GLU A O 1
ATOM 1568 N N . GLY A 1 185 ? -21.172 -2.151 20.689 1.00 88.06 185 GLY A N 1
ATOM 1569 C CA . GLY A 1 185 ? -21.862 -3.401 20.361 1.00 88.06 185 GLY A CA 1
ATOM 1570 C C . GLY A 1 185 ? -21.740 -4.469 21.454 1.00 88.06 185 GLY A C 1
ATOM 1571 O O . GLY A 1 185 ? -22.699 -5.173 21.754 1.00 88.06 185 GLY A O 1
ATOM 1572 N N . ARG A 1 186 ? -20.591 -4.566 22.144 1.00 91.19 186 ARG A N 1
ATOM 1573 C CA . ARG A 1 186 ? -20.469 -5.440 23.329 1.00 91.19 186 ARG A CA 1
ATOM 1574 C C . ARG A 1 186 ? -21.321 -4.963 24.502 1.00 91.19 186 ARG A C 1
ATOM 1576 O O . ARG A 1 186 ? -21.778 -5.795 25.285 1.00 91.19 186 ARG A O 1
ATOM 1583 N N . ARG A 1 187 ? -21.472 -3.650 24.685 1.00 91.12 187 ARG A N 1
ATOM 1584 C CA . ARG A 1 187 ? -22.295 -3.080 25.756 1.00 91.12 187 ARG A CA 1
ATOM 1585 C C . ARG A 1 187 ? -23.776 -3.316 25.474 1.00 91.12 187 ARG A C 1
ATOM 1587 O O . ARG A 1 187 ? -24.463 -3.799 26.367 1.00 91.12 187 ARG A O 1
ATOM 1594 N N . GLU A 1 188 ? -24.220 -3.027 24.257 1.00 91.25 188 GLU A N 1
ATOM 1595 C CA . GLU A 1 188 ? -25.591 -3.245 23.790 1.00 91.25 188 GLU A CA 1
ATOM 1596 C C . GLU A 1 188 ? -25.949 -4.730 23.840 1.00 91.25 188 GLU A C 1
ATOM 1598 O O . GLU A 1 188 ? -26.877 -5.091 24.553 1.00 91.25 188 GLU A O 1
ATOM 1603 N N . GLY A 1 189 ? -25.126 -5.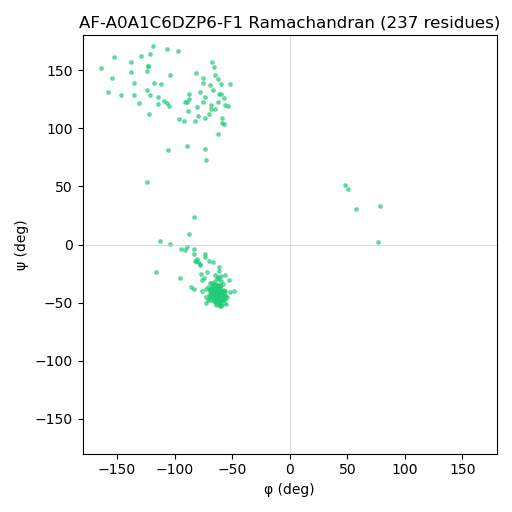617 23.270 1.00 91.00 189 GLY A N 1
ATOM 1604 C CA . GLY A 1 189 ? -25.389 -7.060 23.316 1.00 91.00 189 GLY A CA 1
ATOM 1605 C C . GLY A 1 189 ? -25.421 -7.646 24.736 1.00 91.00 189 GLY A C 1
ATOM 1606 O O . GLY A 1 189 ? -26.159 -8.589 25.010 1.00 91.00 189 GLY A O 1
ATOM 1607 N N . ARG A 1 190 ? -24.669 -7.074 25.690 1.00 91.75 190 ARG A N 1
ATOM 1608 C CA . ARG A 1 190 ? -24.801 -7.444 27.113 1.00 91.75 190 ARG A CA 1
ATOM 1609 C C . ARG A 1 190 ? -26.107 -6.952 27.729 1.00 91.75 190 ARG A C 1
ATOM 1611 O O . ARG A 1 190 ? -26.630 -7.628 28.609 1.00 91.75 190 ARG A O 1
ATOM 1618 N N . GLN A 1 191 ? -26.587 -5.774 27.340 1.00 90.06 191 GLN A N 1
ATOM 1619 C CA . GLN A 1 191 ? -27.860 -5.238 27.822 1.00 90.06 191 GLN A CA 1
ATOM 1620 C C . GLN A 1 191 ? -29.037 -6.026 27.246 1.00 90.06 191 GLN A C 1
ATOM 1622 O O . GLN A 1 191 ? -29.889 -6.455 28.019 1.00 90.06 191 GLN A O 1
ATOM 1627 N N . GLU A 1 192 ? -29.035 -6.289 25.940 1.00 91.88 192 GLU A N 1
ATOM 1628 C CA . GLU A 1 192 ? -30.039 -7.111 25.257 1.00 91.88 192 GLU A CA 1
ATOM 1629 C C . GLU A 1 192 ? -30.071 -8.528 25.835 1.00 91.88 192 GLU A C 1
ATOM 1631 O O . GLU A 1 192 ? -31.106 -8.955 26.338 1.00 91.88 192 GLU A O 1
ATOM 1636 N N . GLY A 1 193 ? -28.924 -9.213 25.924 1.00 92.31 193 GLY A N 1
ATOM 1637 C CA . GLY A 1 193 ? -28.865 -10.558 26.508 1.00 92.31 193 GLY A CA 1
ATOM 1638 C C . GLY A 1 193 ? -29.281 -10.607 27.985 1.00 92.31 193 GLY A C 1
ATOM 1639 O O . GLY A 1 193 ? -29.808 -11.616 28.456 1.00 92.31 193 GLY A O 1
ATOM 1640 N N . ARG A 1 194 ? -29.091 -9.512 28.736 1.00 91.81 194 ARG A N 1
ATOM 1641 C CA . ARG A 1 194 ? -29.626 -9.397 30.101 1.00 91.81 194 ARG A CA 1
ATOM 1642 C C . ARG A 1 194 ? -31.148 -9.265 30.088 1.00 91.81 194 ARG A C 1
ATOM 1644 O O . ARG A 1 194 ? -31.785 -9.912 30.911 1.00 91.81 194 ARG A O 1
ATOM 1651 N N . GLN A 1 195 ? -31.719 -8.456 29.195 1.00 90.81 195 GLN A N 1
ATOM 1652 C CA . GLN A 1 195 ? -33.173 -8.300 29.075 1.00 90.81 195 GLN A CA 1
ATOM 1653 C C . GLN A 1 195 ? -33.850 -9.590 28.612 1.00 90.81 195 GLN A C 1
ATOM 1655 O O . GLN A 1 195 ? -34.792 -10.028 29.267 1.00 90.81 195 GLN A O 1
ATOM 1660 N N . GLU A 1 196 ? -33.328 -10.244 27.574 1.00 93.00 196 GLU A N 1
ATOM 1661 C CA . GLU A 1 196 ? -33.819 -11.548 27.111 1.00 93.00 196 GLU A CA 1
ATOM 1662 C C . GLU A 1 196 ? -33.728 -12.604 28.221 1.00 93.00 196 GLU A C 1
ATOM 1664 O O . GLU A 1 196 ? -34.665 -13.369 28.446 1.00 93.00 196 GLU A O 1
ATOM 1669 N N . GLY A 1 197 ? -32.625 -12.611 28.978 1.00 93.06 197 GLY A N 1
ATOM 1670 C CA . GLY A 1 197 ? -32.463 -13.494 30.130 1.00 93.06 197 GLY A CA 1
ATOM 1671 C C . GLY A 1 197 ? -33.488 -13.232 31.237 1.00 93.06 197 GLY A C 1
ATOM 1672 O O . GLY A 1 197 ? -34.010 -14.185 31.816 1.00 93.06 197 GLY A O 1
ATOM 1673 N N . ILE A 1 198 ? -33.787 -11.963 31.540 1.00 93.19 198 ILE A N 1
ATOM 1674 C CA . ILE A 1 198 ? -34.820 -11.601 32.521 1.00 93.19 198 ILE A CA 1
ATOM 1675 C C . ILE A 1 198 ? -36.193 -12.052 32.027 1.00 93.19 198 ILE A C 1
ATOM 1677 O O . ILE A 1 198 ? -36.895 -12.724 32.779 1.00 93.19 198 ILE A O 1
ATOM 1681 N N . GLN A 1 199 ? -36.546 -11.754 30.774 1.00 93.69 199 GLN A N 1
ATOM 1682 C CA . GLN A 1 199 ? -37.810 -12.181 30.175 1.00 93.69 199 GLN A CA 1
ATOM 1683 C C . GLN A 1 199 ? -37.984 -13.701 30.269 1.00 93.69 199 GLN A C 1
ATOM 1685 O O . GLN A 1 199 ? -38.992 -14.162 30.795 1.00 93.69 199 GLN A O 1
ATOM 1690 N N . ALA A 1 200 ? -36.982 -14.477 29.845 1.00 93.56 200 ALA A N 1
ATOM 1691 C CA . ALA A 1 200 ? -37.038 -15.937 29.887 1.00 93.56 200 ALA A CA 1
ATOM 1692 C C . ALA A 1 200 ? -37.216 -16.482 31.315 1.00 93.56 200 ALA A C 1
ATOM 1694 O O . ALA A 1 200 ? -37.929 -17.461 31.527 1.00 93.56 200 ALA A O 1
ATOM 1695 N N . VAL A 1 201 ? -36.585 -15.851 32.315 1.00 93.38 201 VAL A N 1
ATOM 1696 C CA . VAL A 1 201 ? -36.770 -16.223 33.727 1.00 93.38 201 VAL A CA 1
ATOM 1697 C C . VAL A 1 201 ? -38.179 -15.885 34.211 1.00 93.38 201 VAL A C 1
ATOM 1699 O O . VAL A 1 201 ? -38.763 -16.691 34.930 1.00 93.38 201 VAL A O 1
ATOM 1702 N N . VAL A 1 202 ? -38.727 -14.726 33.839 1.00 93.19 202 VAL A N 1
ATOM 1703 C CA . VAL A 1 202 ? -40.092 -14.331 34.218 1.00 93.19 202 VAL A CA 1
ATOM 1704 C C . VAL A 1 202 ? -41.112 -15.284 33.607 1.00 93.19 202 VAL A C 1
ATOM 1706 O O . VAL A 1 202 ? -41.900 -15.855 34.353 1.00 93.19 202 VAL A O 1
ATOM 1709 N N . GLU A 1 203 ? -41.047 -15.518 32.295 1.00 93.12 203 GLU A N 1
ATOM 1710 C CA . GLU A 1 203 ? -41.969 -16.410 31.581 1.00 93.12 203 GLU A CA 1
ATOM 1711 C C . GLU A 1 203 ? -41.938 -17.831 32.168 1.00 93.12 203 GLU A C 1
ATOM 1713 O O . GLU A 1 203 ? -42.986 -18.369 32.520 1.00 93.12 203 GLU A O 1
ATOM 1718 N N . LEU A 1 204 ? -40.746 -18.395 32.408 1.00 94.00 204 LEU A N 1
ATOM 1719 C CA . LEU A 1 204 ? -40.599 -19.721 33.022 1.00 94.00 204 LEU A CA 1
ATOM 1720 C C . LEU A 1 204 ? -41.212 -19.799 34.430 1.00 94.00 204 LEU A C 1
ATOM 1722 O O . LEU A 1 204 ? -41.828 -20.799 34.790 1.00 94.00 204 LEU A O 1
ATOM 1726 N N . LEU A 1 205 ? -41.017 -18.774 35.263 1.00 93.56 205 LEU A N 1
ATOM 1727 C CA . LEU A 1 205 ? -41.561 -18.780 36.623 1.00 93.56 205 LEU A CA 1
ATOM 1728 C C . LEU A 1 205 ? -43.079 -18.529 36.636 1.00 93.56 205 LEU A C 1
ATOM 1730 O O . LEU A 1 205 ? -43.756 -19.043 37.526 1.00 93.56 205 LEU A O 1
ATOM 1734 N N . GLN A 1 206 ? -43.618 -17.789 35.659 1.00 92.06 206 GLN A N 1
ATOM 1735 C CA . GLN A 1 206 ? -45.065 -17.651 35.469 1.00 92.06 206 GLN A CA 1
ATOM 1736 C C . GLN A 1 206 ? -45.706 -18.981 35.048 1.00 92.06 206 GLN A C 1
ATOM 1738 O O . GLN A 1 206 ? -46.745 -19.346 35.591 1.00 92.06 206 GLN A O 1
ATOM 1743 N N . GLU A 1 207 ? -45.074 -19.740 34.145 1.00 93.19 207 GLU A N 1
ATOM 1744 C CA . GLU A 1 207 ? -45.530 -21.086 33.746 1.00 93.19 207 GLU A CA 1
ATOM 1745 C C . GLU A 1 207 ? -45.587 -22.071 34.924 1.00 93.19 207 GLU A C 1
ATOM 1747 O O . GLU A 1 207 ? -46.372 -23.015 34.921 1.00 93.19 207 GLU A O 1
ATOM 1752 N N . MET A 1 208 ? -44.767 -21.840 35.947 1.00 93.88 208 MET A N 1
ATOM 1753 C CA . MET A 1 208 ? -44.745 -22.607 37.193 1.00 93.88 208 MET A CA 1
ATOM 1754 C C . MET A 1 208 ? -45.736 -22.087 38.254 1.00 93.88 208 MET A C 1
ATOM 1756 O O . MET A 1 208 ? -45.674 -22.533 39.399 1.00 93.88 208 MET A O 1
ATOM 1760 N N . GLU A 1 209 ? -46.616 -21.144 37.897 1.00 92.44 209 GLU A N 1
ATOM 1761 C CA . GLU A 1 209 ? -47.663 -20.565 38.756 1.00 92.44 209 GLU A CA 1
ATOM 1762 C C . GLU A 1 209 ? -47.132 -19.920 40.054 1.00 92.44 209 GLU A C 1
ATOM 1764 O O . GLU A 1 209 ? -47.809 -19.896 41.083 1.00 92.44 209 GLU A O 1
ATOM 1769 N N . LEU A 1 210 ? -45.907 -19.378 40.034 1.00 92.88 210 LEU A N 1
ATOM 1770 C CA . LEU A 1 210 ? -45.371 -18.644 41.184 1.00 92.88 210 LEU A CA 1
ATOM 1771 C C . LEU A 1 210 ? -45.994 -17.250 41.306 1.00 92.88 210 LEU A C 1
ATOM 1773 O O . LEU A 1 210 ? -46.201 -16.540 40.322 1.00 92.88 210 LEU A O 1
ATOM 1777 N N . GLU A 1 211 ? -46.212 -16.816 42.547 1.00 93.06 211 GLU A N 1
ATOM 1778 C CA . GLU A 1 211 ? -46.701 -15.468 42.822 1.00 93.06 211 GLU A CA 1
ATOM 1779 C C . GLU A 1 211 ? -45.693 -14.390 42.399 1.00 93.06 211 GLU A C 1
ATOM 1781 O O . GLU A 1 211 ? -44.473 -14.541 42.533 1.00 93.06 211 GLU A O 1
ATOM 1786 N N . LYS A 1 212 ? -46.225 -13.253 41.935 1.00 90.31 212 LYS A N 1
ATOM 1787 C CA . LYS A 1 212 ? -45.458 -12.117 41.401 1.00 90.31 212 LYS A CA 1
ATOM 1788 C C . LYS A 1 212 ? -44.358 -11.638 42.344 1.00 90.31 212 LYS A C 1
ATOM 1790 O O . LYS A 1 212 ? -43.242 -11.372 41.905 1.00 90.31 212 LYS A O 1
ATOM 1795 N N . GLU A 1 213 ? -44.642 -11.581 43.642 1.00 91.44 213 GLU A N 1
ATOM 1796 C CA . GLU A 1 213 ? -43.681 -11.158 44.667 1.00 91.44 213 GLU A CA 1
ATOM 1797 C C . GLU A 1 213 ? -42.477 -12.109 44.762 1.00 91.44 213 GLU A C 1
ATOM 1799 O O . GLU A 1 213 ? -41.334 -11.660 44.876 1.00 91.44 213 GLU A O 1
ATOM 1804 N N . VAL A 1 214 ? -42.705 -13.419 44.618 1.00 91.38 214 VAL A N 1
ATOM 1805 C CA . VAL A 1 214 ? -41.642 -14.436 44.609 1.00 91.38 214 VAL A CA 1
ATOM 1806 C C . VAL A 1 214 ? -40.793 -14.327 43.340 1.00 91.38 214 VAL A C 1
ATOM 1808 O O . VAL A 1 214 ? -39.568 -14.465 43.400 1.00 91.38 214 VAL A O 1
ATOM 1811 N N . ILE A 1 215 ? -41.420 -14.044 42.194 1.00 92.56 215 ILE A N 1
ATOM 1812 C CA . ILE A 1 215 ? -40.728 -13.849 40.911 1.00 92.56 215 ILE A CA 1
ATOM 1813 C C . ILE A 1 215 ? -39.842 -12.601 40.960 1.00 92.56 215 ILE A C 1
ATOM 1815 O O . ILE A 1 215 ? -38.662 -12.688 40.614 1.00 92.56 215 ILE A O 1
ATOM 1819 N N . CYS A 1 216 ? -40.353 -11.480 41.480 1.00 92.50 216 CYS A N 1
ATOM 1820 C CA . CYS A 1 216 ? -39.563 -10.271 41.724 1.00 92.50 216 CYS A CA 1
ATOM 1821 C C . CYS A 1 216 ? -38.327 -10.563 42.584 1.00 92.50 216 CYS A C 1
ATOM 1823 O O . CYS A 1 216 ? -37.224 -10.154 42.220 1.00 92.50 216 CYS A O 1
ATOM 1825 N N . GLY A 1 217 ? -38.478 -11.332 43.670 1.00 92.12 217 GLY A N 1
ATOM 1826 C CA . GLY A 1 217 ? -37.356 -11.743 44.519 1.00 92.12 217 GLY A CA 1
ATOM 1827 C C . GLY A 1 217 ? -36.307 -12.578 43.774 1.00 92.12 217 GLY A C 1
ATOM 1828 O O . GLY A 1 217 ? -35.112 -12.303 43.874 1.00 92.12 217 GLY A O 1
ATOM 1829 N N . LYS A 1 218 ? -36.738 -13.552 42.960 1.00 91.69 218 LYS A N 1
ATOM 1830 C CA . LYS A 1 218 ? -35.832 -14.401 42.161 1.00 91.69 218 LYS A CA 1
ATOM 1831 C C . LYS A 1 218 ? -35.103 -13.624 41.063 1.00 91.69 218 LYS A C 1
ATOM 1833 O O . LYS A 1 218 ? -33.922 -13.876 40.829 1.00 91.69 218 LYS A O 1
ATOM 1838 N N . VAL A 1 219 ? -35.773 -12.686 40.392 1.00 92.81 219 VAL A N 1
ATOM 1839 C CA . VAL A 1 219 ? -35.155 -11.819 39.373 1.00 92.81 219 VAL A CA 1
ATOM 1840 C C . VAL A 1 219 ? -34.154 -10.861 40.026 1.00 92.81 219 VAL A C 1
ATOM 1842 O O . VAL A 1 219 ? -33.034 -10.717 39.535 1.00 92.81 219 VAL A O 1
ATOM 1845 N N . GLN A 1 220 ? -34.509 -10.277 41.174 1.00 93.94 220 GLN A N 1
ATOM 1846 C CA . GLN A 1 220 ? -33.607 -9.440 41.964 1.00 93.94 220 GLN A CA 1
ATOM 1847 C C . GLN A 1 220 ? -32.327 -10.200 42.342 1.00 93.94 220 GLN A C 1
ATOM 1849 O O . GLN A 1 220 ? -31.221 -9.717 42.093 1.00 93.94 220 GLN A O 1
ATOM 1854 N N . GLU A 1 221 ? -32.477 -11.405 42.900 1.00 92.12 221 GLU A N 1
ATOM 1855 C CA . GLU A 1 221 ? -31.362 -12.250 43.326 1.00 92.12 221 GLU A CA 1
ATOM 1856 C C . GLU A 1 221 ? -30.497 -12.678 42.138 1.00 92.12 221 GLU A C 1
ATOM 1858 O O . GLU A 1 221 ? -29.282 -12.521 42.183 1.00 92.12 221 GLU A O 1
ATOM 1863 N N . LYS A 1 222 ? -31.100 -13.171 41.050 1.00 92.19 222 LYS A N 1
ATOM 1864 C CA . LYS A 1 222 ? -30.361 -13.777 39.932 1.00 92.19 222 LYS A CA 1
ATOM 1865 C C . LYS A 1 222 ? -29.668 -12.763 39.024 1.00 92.19 222 LYS A C 1
ATOM 1867 O O . LYS A 1 222 ? -28.620 -13.073 38.464 1.00 92.19 222 LYS A O 1
ATOM 1872 N N . PHE A 1 223 ? -30.228 -11.561 38.889 1.00 91.56 223 PHE A N 1
ATOM 1873 C CA . PHE A 1 223 ? -29.659 -10.497 38.056 1.00 91.56 223 PHE A CA 1
ATOM 1874 C C . PHE A 1 223 ? -28.969 -9.397 38.862 1.00 91.56 223 PHE A C 1
ATOM 1876 O O . PHE A 1 223 ? -28.448 -8.464 38.251 1.00 91.56 223 PHE A O 1
ATOM 1883 N N . HIS A 1 224 ? -28.938 -9.507 40.195 1.00 92.31 224 HIS A N 1
ATOM 1884 C CA . HIS A 1 224 ? -28.304 -8.552 41.112 1.00 92.31 224 HIS A CA 1
ATOM 1885 C C . HIS A 1 224 ? -28.739 -7.100 40.837 1.00 92.31 224 HIS A C 1
ATOM 1887 O O . HIS A 1 224 ? -27.909 -6.202 40.689 1.00 92.31 224 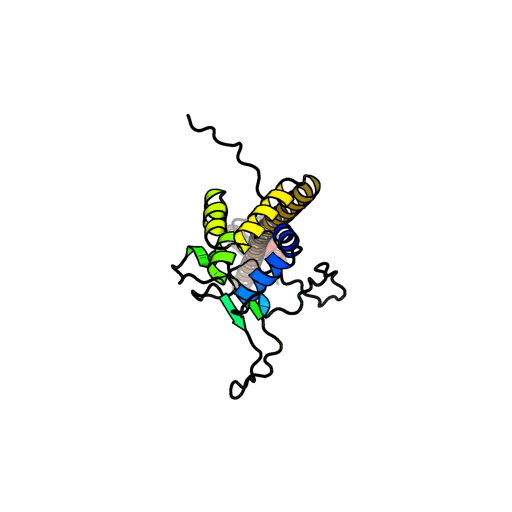HIS A O 1
ATOM 1893 N N . ILE A 1 225 ? -30.050 -6.889 40.704 1.00 92.69 225 ILE A N 1
ATOM 1894 C CA . ILE A 1 225 ? -30.671 -5.567 40.509 1.00 92.69 225 ILE A CA 1
ATOM 1895 C C . ILE A 1 225 ? -31.390 -5.116 41.777 1.00 92.69 225 ILE A C 1
ATOM 1897 O O . ILE A 1 225 ? -31.557 -5.896 42.714 1.00 92.69 225 ILE A O 1
ATOM 1901 N N . SER A 1 226 ? -31.793 -3.849 41.843 1.00 94.00 226 SER A N 1
ATOM 1902 C CA . SER A 1 226 ? -32.594 -3.360 42.969 1.00 94.00 226 SER A CA 1
ATOM 1903 C C . SER A 1 226 ? -33.997 -3.980 42.969 1.00 94.00 226 SER A C 1
ATOM 1905 O O . SER A 1 226 ? -34.509 -4.386 41.926 1.00 94.00 226 SER A O 1
ATOM 1907 N N . SER A 1 227 ? -34.662 -4.024 44.128 1.00 89.31 227 SER A N 1
ATOM 1908 C CA . SER A 1 227 ? -36.052 -4.506 44.215 1.00 89.31 227 SER A CA 1
ATOM 1909 C C . SER A 1 227 ? -37.006 -3.699 43.328 1.00 89.31 227 SER A C 1
ATOM 1911 O O . SER A 1 227 ? -37.938 -4.253 42.753 1.00 89.31 227 SER A O 1
ATOM 1913 N N . GLN A 1 228 ? -36.754 -2.394 43.183 1.00 92.00 228 GLN A N 1
ATOM 1914 C CA . GLN A 1 228 ? -37.547 -1.509 42.332 1.00 92.00 228 GLN A CA 1
ATOM 1915 C C . GLN A 1 228 ? -37.345 -1.824 40.842 1.00 92.00 228 GLN A C 1
ATOM 1917 O O . GLN A 1 228 ? -38.325 -1.917 40.108 1.00 92.00 228 GLN A O 1
ATOM 1922 N N . GLU A 1 229 ? -36.100 -2.036 40.403 1.00 89.88 229 GLU A N 1
ATOM 1923 C CA . GLU A 1 229 ? -35.798 -2.452 39.026 1.00 89.88 229 GLU A CA 1
ATOM 1924 C C . GLU A 1 229 ? -36.349 -3.848 38.725 1.00 89.88 229 GLU A C 1
ATOM 1926 O O . GLU A 1 229 ? -36.926 -4.053 37.664 1.00 89.88 229 GLU A O 1
ATOM 1931 N N . ALA A 1 230 ? -36.237 -4.800 39.658 1.00 90.81 230 ALA A N 1
ATOM 1932 C CA . ALA A 1 230 ? -36.805 -6.135 39.488 1.00 90.81 230 ALA A CA 1
ATOM 1933 C C . ALA A 1 230 ? -38.322 -6.087 39.296 1.00 90.81 230 ALA A C 1
ATOM 1935 O O . ALA A 1 230 ? -38.830 -6.711 38.371 1.00 90.81 230 ALA A O 1
ATOM 1936 N N . ALA A 1 231 ? -39.038 -5.306 40.110 1.00 91.75 231 ALA A N 1
ATOM 1937 C CA . ALA A 1 231 ? -40.477 -5.128 39.949 1.00 91.75 231 ALA A CA 1
ATOM 1938 C C . ALA A 1 231 ? -40.832 -4.515 38.584 1.00 91.75 231 ALA A C 1
ATOM 1940 O O . ALA A 1 231 ? -41.754 -4.988 37.928 1.00 91.75 231 ALA A O 1
ATOM 1941 N N . GLN A 1 232 ? -40.076 -3.509 38.127 1.00 91.94 232 GLN A N 1
ATOM 1942 C CA . GLN A 1 232 ? -40.281 -2.888 36.815 1.00 91.94 232 GLN A CA 1
ATOM 1943 C C . GLN A 1 232 ? -40.011 -3.851 35.654 1.00 91.94 232 GLN A C 1
ATOM 1945 O O . GLN A 1 232 ? -40.783 -3.876 34.701 1.00 91.94 232 GLN A O 1
ATOM 1950 N N . GLU A 1 233 ? -38.930 -4.630 35.709 1.00 91.12 233 GLU A N 1
ATOM 1951 C CA . GLU A 1 233 ? -38.613 -5.605 34.663 1.00 91.12 233 GLU A CA 1
ATOM 1952 C C . GLU A 1 233 ? -39.617 -6.762 34.643 1.00 91.12 233 GLU A C 1
ATOM 1954 O O . GLU A 1 233 ? -40.052 -7.163 33.570 1.00 91.12 233 GLU A O 1
ATOM 1959 N N . VAL A 1 234 ? -40.048 -7.261 35.808 1.00 92.12 234 VAL A N 1
ATOM 1960 C CA . VAL A 1 234 ? -41.096 -8.290 35.896 1.00 92.12 234 VAL A CA 1
ATOM 1961 C C . VAL A 1 234 ? -42.419 -7.767 35.337 1.00 92.12 234 VAL A C 1
ATOM 1963 O O . VAL A 1 234 ? -43.070 -8.484 34.587 1.00 92.12 234 VAL A O 1
ATOM 1966 N N . GLU A 1 235 ? -42.793 -6.517 35.629 1.00 93.38 235 GLU A N 1
ATOM 1967 C CA . GLU A 1 235 ? -44.018 -5.894 35.106 1.00 93.38 235 GLU A CA 1
ATOM 1968 C C . GLU A 1 235 ? -44.063 -5.872 33.573 1.00 93.38 235 GLU A C 1
ATOM 1970 O O . GLU A 1 235 ? -45.113 -6.125 32.993 1.00 93.38 235 GLU A O 1
ATOM 1975 N N . LYS A 1 236 ? -42.928 -5.609 32.907 1.00 92.38 236 LYS A N 1
ATOM 1976 C CA . LYS A 1 236 ? -42.852 -5.541 31.434 1.00 92.38 236 LYS A CA 1
ATOM 1977 C C . LYS A 1 236 ? -43.268 -6.841 30.750 1.00 92.38 236 LYS A C 1
ATOM 1979 O O . LYS A 1 236 ? -43.771 -6.796 29.630 1.00 92.38 236 LYS A O 1
ATOM 1984 N N . TYR A 1 237 ? -43.026 -7.974 31.401 1.00 91.00 237 TYR A N 1
ATOM 1985 C CA . TYR A 1 237 ? -43.257 -9.304 30.840 1.00 91.00 237 TYR A CA 1
ATOM 1986 C C . TYR A 1 237 ? -44.393 -10.055 31.547 1.00 91.00 237 TYR A C 1
ATOM 1988 O O . TYR A 1 237 ? -44.658 -11.202 31.200 1.00 91.00 237 TYR A O 1
ATOM 1996 N N . TRP A 1 238 ? -45.073 -9.421 32.509 1.00 89.12 238 TRP A N 1
ATOM 1997 C CA . TRP A 1 238 ? -46.146 -10.035 33.286 1.00 89.12 238 TRP A CA 1
ATOM 1998 C C . TRP A 1 238 ? -47.415 -10.192 32.442 1.00 89.12 238 TRP A C 1
ATOM 2000 O O . TRP A 1 238 ? -48.081 -9.206 32.121 1.00 89.12 238 TRP A O 1
ATOM 2010 N N . LYS A 1 239 ? -47.737 -11.435 32.081 1.00 83.50 239 LYS A N 1
ATOM 2011 C CA . LYS A 1 239 ? -48.988 -11.807 31.397 1.00 83.50 239 LYS A CA 1
ATOM 2012 C C . LYS A 1 239 ? -50.081 -12.220 32.374 1.00 83.50 239 LYS A C 1
ATOM 2014 O O . LYS A 1 239 ? -49.726 -12.810 33.420 1.00 83.50 239 LYS A O 1
#

Radius of gyration: 30.75 Å; Cα contacts (8 Å, |Δi|>4): 195; chains: 1; bounding box: 86×48×73 Å

Secondary structure (DSSP, 8-state):
------------TTSHHHHHHHHTSHHHHHHHHHHHHTS-GGG-----PPP------STT-------S---SSS-SEEEE--B-TTTT-B--SS--EEEE-GGGGGTS-----HHHHHHHHHH--SHHHHHHHHHT-HHHHHHHHHHHHHHT-HHHHHHHHHHHHHHHHHHHHHHHHHHHHHHHHHHHHHHHHHHHHHHHHHHHHHHTT--HHHHHHHHHHHHT--HHHHHHHHHHH--

Foldseek 3Di:
DDPPDPPQDFFFCLQPLNVVLLCVPPLLVLLLVCQQVVHDSVVDPDDDDDDPPPDPPDPPDDDDPDPDDPDPDLDQKDKDFDADPPPGHGPDPPDIDIHGHLVSLVVDDDPDGSNNLVSQCNNDDDPVSLVVSLVVDVSSVVSSVSRSVLSPDPVSVVVSVVSVVVVVVVVVVVVVVVVVVVVVVVVVVVVVVLLVVLLVLLVVVVVVVDDLQVSLVVSCVVSVDDSVVSNVSSVVNPD

Sequence (239 aa):
MENKKPTQFLMKPKVDFCFKELMEDEEVRNAFLAAVLGINPKEINESKILPSHLRQKDKDDKLGILNFIMFDDEEYYSRFHFWSDKGRKLYSDKFEIHTLELPKLAKHDYPETELLKWLQFINAETEEEFEMAAEKSEYIKKAYEDLNRISADEEKRLEYEERERAIRDHQYFSTVYKNTGLKEGRREGRQEGRQEGIQAVVELLQEMELEKEVICGKVQEKFHISSQEAAQEVEKYWK

pLDDT: mean 86.02, std 12.94, range [38.22, 97.06]